Protein AF-U6MGW2-F1 (afdb_monomer_lite)

InterPro domains:
  IPR018624 Translocation protein Sec66 [PF09802] (134-238)

Organism: Eimeria maxima (NCBI:txid5804)

Structure (mmCIF, N/CA/C/O backbone):
data_AF-U6MGW2-F1
#
_entry.id   AF-U6MGW2-F1
#
loop_
_atom_site.group_PDB
_atom_site.id
_atom_site.type_symbol
_atom_site.label_atom_id
_atom_site.label_alt_id
_atom_site.label_comp_id
_atom_site.label_asym_id
_atom_site.label_entity_id
_atom_site.label_seq_id
_atom_site.pdbx_PDB_ins_code
_atom_site.Cartn_x
_atom_site.Cartn_y
_atom_site.Cartn_z
_atom_site.occupancy
_atom_site.B_iso_or_equiv
_atom_site.auth_seq_id
_atom_site.auth_comp_id
_atom_site.auth_asym_id
_atom_site.auth_atom_id
_atom_site.pdbx_PDB_model_num
ATOM 1 N N . MET A 1 1 ? 14.873 24.950 -75.529 1.00 45.75 1 MET A N 1
ATOM 2 C CA . MET A 1 1 ? 15.279 23.914 -74.559 1.00 45.75 1 MET A CA 1
ATOM 3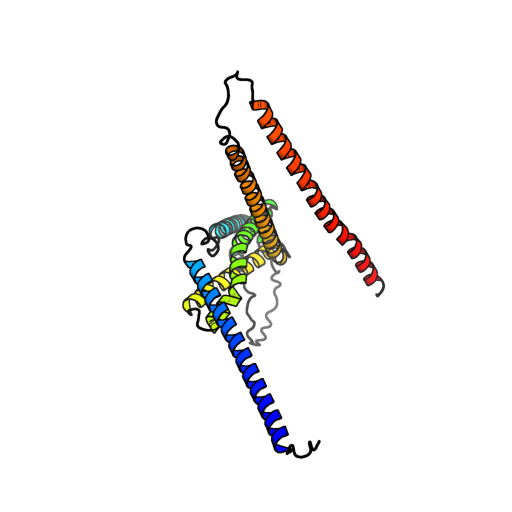 C C . MET A 1 1 ? 14.246 22.807 -74.627 1.00 45.75 1 MET A C 1
ATOM 5 O O . MET A 1 1 ? 13.125 23.001 -74.176 1.00 45.75 1 MET A O 1
ATOM 9 N N . GLU A 1 2 ? 14.584 21.714 -75.301 1.00 51.97 2 GLU A N 1
ATOM 10 C CA . GLU A 1 2 ? 13.688 20.581 -75.535 1.00 51.97 2 GLU A CA 1
ATOM 11 C C . GLU A 1 2 ? 13.670 19.673 -74.298 1.00 51.97 2 GLU A C 1
ATOM 13 O O . GLU A 1 2 ? 14.555 18.850 -74.102 1.00 51.97 2 GLU A O 1
ATOM 18 N N . LEU A 1 3 ? 12.669 19.842 -73.432 1.00 57.19 3 LEU A N 1
ATOM 19 C CA . LEU A 1 3 ? 12.398 18.950 -72.291 1.00 57.19 3 LEU A CA 1
ATOM 20 C C . LEU A 1 3 ? 11.453 17.786 -72.674 1.00 57.19 3 LEU A C 1
ATOM 22 O O . LEU A 1 3 ? 10.826 17.175 -71.813 1.00 57.19 3 LEU A O 1
ATOM 26 N N . ALA A 1 4 ? 11.312 17.480 -73.967 1.00 57.22 4 ALA A N 1
ATOM 27 C CA . ALA A 1 4 ? 10.183 16.718 -74.510 1.00 57.22 4 ALA A CA 1
ATOM 28 C C . ALA A 1 4 ? 10.449 15.218 -74.745 1.00 57.22 4 ALA A C 1
ATOM 30 O O . ALA A 1 4 ? 9.882 14.628 -75.662 1.00 57.22 4 ALA A O 1
ATOM 31 N N . SER A 1 5 ? 11.273 14.569 -73.920 1.00 66.88 5 SER A N 1
ATOM 32 C CA . SER A 1 5 ? 11.419 13.106 -73.984 1.00 66.88 5 SER A CA 1
ATOM 33 C C . SER A 1 5 ? 11.642 12.440 -72.625 1.00 66.88 5 SER A C 1
ATOM 35 O O . SER A 1 5 ? 12.339 11.428 -72.535 1.00 66.88 5 SER A O 1
ATOM 37 N N . LEU A 1 6 ? 11.030 12.958 -71.552 1.00 72.50 6 LEU A N 1
ATOM 38 C CA . LEU A 1 6 ? 10.788 12.115 -70.378 1.00 72.50 6 LEU A CA 1
ATOM 39 C C . LEU A 1 6 ? 9.667 11.131 -70.731 1.00 72.50 6 LEU A C 1
ATOM 41 O O . LEU A 1 6 ? 8.484 11.457 -70.671 1.00 72.50 6 LEU A O 1
ATOM 45 N N . SER A 1 7 ? 10.053 9.922 -71.139 1.00 84.75 7 SER A N 1
ATOM 46 C CA . SER A 1 7 ? 9.114 8.815 -71.319 1.00 84.75 7 SER A CA 1
ATOM 47 C C . SER A 1 7 ? 8.334 8.591 -70.019 1.00 84.75 7 SER A C 1
ATOM 49 O O . SER A 1 7 ? 8.924 8.545 -68.938 1.00 84.75 7 SER A O 1
ATOM 51 N N . ILE A 1 8 ? 7.012 8.423 -70.131 1.00 88.31 8 ILE A N 1
ATOM 52 C CA . ILE A 1 8 ? 6.085 8.120 -69.025 1.00 88.31 8 ILE A CA 1
ATOM 53 C C . ILE A 1 8 ? 6.607 6.980 -68.124 1.00 88.31 8 ILE A C 1
ATOM 55 O O . ILE A 1 8 ? 6.386 6.987 -66.915 1.00 88.31 8 ILE A O 1
ATOM 59 N N . GLY A 1 9 ? 7.384 6.049 -68.696 1.00 90.69 9 GLY A N 1
ATOM 60 C CA . GLY A 1 9 ? 8.025 4.955 -67.968 1.00 90.69 9 GLY A CA 1
ATOM 61 C C . GLY A 1 9 ? 9.013 5.418 -66.894 1.00 90.69 9 GLY A C 1
ATOM 62 O O . GLY A 1 9 ? 9.045 4.831 -65.816 1.00 90.69 9 GLY A O 1
ATOM 63 N N . TRP A 1 10 ? 9.760 6.503 -67.126 1.00 92.75 10 TRP A N 1
ATOM 64 C CA . TRP A 1 10 ? 10.674 7.061 -66.122 1.00 92.75 10 TRP A CA 1
ATOM 65 C C . TRP A 1 10 ? 9.916 7.677 -64.948 1.00 92.75 10 TRP A C 1
ATOM 67 O O . TRP A 1 10 ? 10.307 7.476 -63.802 1.00 92.75 10 TRP A O 1
ATOM 77 N N . ILE A 1 11 ? 8.798 8.362 -65.207 1.00 91.44 11 ILE A N 1
ATOM 78 C CA . ILE A 1 11 ? 7.956 8.933 -64.144 1.00 91.44 11 ILE A CA 1
ATOM 79 C C . ILE A 1 11 ? 7.382 7.810 -63.271 1.00 91.44 11 ILE A C 1
ATOM 81 O O . ILE A 1 11 ? 7.500 7.867 -62.048 1.00 91.44 11 ILE A O 1
ATOM 85 N N . CYS A 1 12 ? 6.831 6.753 -63.879 1.00 94.00 12 CYS A N 1
ATOM 86 C CA . CYS A 1 12 ? 6.341 5.588 -63.138 1.00 94.00 12 CYS A CA 1
ATOM 87 C C . CYS A 1 12 ? 7.449 4.912 -62.317 1.00 94.00 12 CYS A C 1
ATOM 89 O O . CYS A 1 12 ? 7.220 4.561 -61.160 1.00 94.00 12 CYS A O 1
ATOM 91 N N . PHE A 1 13 ? 8.653 4.773 -62.881 1.00 95.38 13 PHE A N 1
ATOM 92 C CA . PHE A 1 13 ? 9.800 4.218 -62.166 1.00 95.38 13 PHE A CA 1
ATOM 93 C C . PHE A 1 13 ? 10.164 5.052 -60.929 1.00 95.38 13 PHE A C 1
ATOM 95 O O . PHE A 1 13 ? 10.311 4.491 -59.845 1.00 95.38 13 PHE A O 1
ATOM 102 N N . PHE A 1 14 ? 10.235 6.384 -61.047 1.00 95.31 14 PHE A N 1
ATOM 103 C CA . PHE A 1 14 ? 10.532 7.255 -59.905 1.00 95.31 14 PHE A CA 1
ATOM 104 C C . PHE A 1 14 ? 9.452 7.199 -58.822 1.00 95.31 14 PHE A C 1
ATOM 106 O O . PHE A 1 14 ? 9.788 7.166 -57.641 1.00 95.31 14 PHE A O 1
ATOM 113 N N . VAL A 1 15 ? 8.170 7.130 -59.191 1.00 96.25 15 VAL A N 1
ATOM 114 C CA . VAL A 1 15 ? 7.076 7.006 -58.212 1.00 96.25 15 VAL A CA 1
ATOM 115 C C . VAL A 1 15 ? 7.166 5.684 -57.444 1.00 96.25 15 VAL A C 1
ATOM 117 O O . VAL A 1 15 ? 7.076 5.687 -56.217 1.00 96.25 15 VAL A O 1
ATOM 120 N N . LEU A 1 16 ? 7.399 4.562 -58.135 1.00 96.62 16 LEU A N 1
ATOM 121 C CA . LEU A 1 16 ? 7.571 3.256 -57.485 1.00 96.62 16 LEU A CA 1
ATOM 122 C C . LEU A 1 16 ? 8.829 3.211 -56.613 1.00 96.62 16 LEU A C 1
ATOM 124 O O . LEU A 1 16 ? 8.791 2.664 -55.512 1.00 96.62 16 LEU A O 1
ATOM 128 N N . PHE A 1 17 ? 9.922 3.824 -57.069 1.00 96.88 17 PHE A N 1
ATOM 129 C CA . PHE A 1 17 ? 11.153 3.932 -56.295 1.00 96.88 17 PHE A CA 1
ATOM 130 C C . PHE A 1 17 ? 10.942 4.741 -55.009 1.00 96.88 17 PHE A C 1
ATOM 132 O O . PHE A 1 17 ? 11.317 4.281 -53.933 1.00 96.88 17 PHE A O 1
ATOM 139 N N . ILE A 1 18 ? 10.279 5.901 -55.087 1.00 97.25 18 ILE A N 1
ATOM 140 C CA . ILE A 1 18 ? 9.945 6.712 -53.907 1.00 97.25 18 ILE A CA 1
ATOM 141 C C . ILE A 1 18 ? 9.054 5.917 -52.946 1.00 97.25 18 ILE A C 1
ATOM 143 O O . ILE A 1 18 ? 9.336 5.883 -51.751 1.00 97.25 18 ILE A O 1
ATOM 147 N N . ALA A 1 19 ? 8.027 5.223 -53.449 1.00 96.94 19 ALA A N 1
ATOM 148 C CA . ALA A 1 19 ? 7.159 4.392 -52.616 1.00 96.94 19 ALA A CA 1
ATOM 149 C C . ALA A 1 19 ? 7.935 3.269 -51.902 1.00 96.94 19 ALA A C 1
ATOM 151 O O . ALA A 1 19 ? 7.739 3.053 -50.705 1.00 96.94 19 ALA A O 1
ATOM 152 N N . ALA A 1 20 ? 8.858 2.600 -52.601 1.00 97.44 20 ALA A N 1
ATOM 153 C CA . ALA A 1 20 ? 9.714 1.567 -52.023 1.00 97.44 20 ALA A CA 1
ATOM 154 C C . ALA A 1 20 ? 10.663 2.130 -50.950 1.00 97.44 20 ALA A C 1
ATOM 156 O O . ALA A 1 20 ? 10.792 1.540 -49.877 1.00 97.44 20 ALA A O 1
ATOM 157 N N . VAL A 1 21 ? 11.277 3.293 -51.194 1.00 97.44 21 VAL A N 1
ATOM 158 C CA . VAL A 1 21 ? 12.137 3.977 -50.213 1.00 97.44 21 VAL A CA 1
ATOM 159 C C . VAL A 1 21 ? 11.333 4.404 -48.983 1.00 97.44 21 VAL A C 1
ATOM 161 O O . VAL A 1 21 ? 11.783 4.186 -47.861 1.00 97.44 21 VAL A O 1
ATOM 164 N N . CYS A 1 22 ? 10.126 4.950 -49.160 1.00 96.94 22 CYS A N 1
ATOM 165 C CA . CYS A 1 22 ? 9.238 5.295 -48.049 1.00 96.94 22 CYS A CA 1
ATOM 166 C C . CYS A 1 22 ? 8.831 4.061 -47.231 1.00 96.94 22 CYS A C 1
ATOM 168 O O . CYS A 1 22 ? 8.849 4.119 -46.002 1.00 96.94 22 CYS A O 1
ATOM 170 N N . ALA A 1 23 ? 8.513 2.937 -47.882 1.00 97.00 23 ALA A N 1
ATOM 171 C CA . ALA A 1 23 ? 8.190 1.687 -47.197 1.00 97.00 23 ALA A CA 1
ATOM 172 C C . ALA A 1 23 ? 9.395 1.130 -46.416 1.00 97.00 23 ALA A C 1
ATOM 174 O O . ALA A 1 23 ? 9.251 0.745 -45.258 1.00 97.00 23 ALA A O 1
ATOM 175 N N . ALA A 1 24 ? 10.594 1.149 -47.004 1.00 95.94 24 ALA A N 1
ATOM 176 C CA . ALA A 1 24 ? 11.820 0.730 -46.326 1.00 95.94 24 ALA A CA 1
ATOM 177 C C . ALA A 1 24 ? 12.156 1.637 -45.129 1.00 95.94 24 ALA A C 1
ATOM 179 O O . ALA A 1 24 ? 12.479 1.143 -44.050 1.00 95.94 24 ALA A O 1
ATOM 180 N N . ALA A 1 25 ? 12.016 2.957 -45.281 1.00 95.12 25 ALA A N 1
ATOM 181 C CA . ALA A 1 25 ? 12.201 3.910 -44.189 1.00 95.12 25 ALA A CA 1
ATOM 182 C C . ALA A 1 25 ? 11.180 3.693 -43.059 1.00 95.12 25 ALA A C 1
ATOM 184 O O . ALA A 1 25 ? 11.540 3.771 -41.885 1.00 95.12 25 ALA A O 1
ATOM 185 N N . TYR A 1 26 ? 9.927 3.372 -43.398 1.00 95.75 26 TYR A N 1
ATOM 186 C CA . TYR A 1 26 ? 8.894 3.028 -42.421 1.00 95.75 26 TYR A CA 1
ATOM 187 C C . TYR A 1 26 ? 9.241 1.749 -41.645 1.00 95.75 26 TYR A C 1
ATOM 189 O O . TYR A 1 26 ? 9.151 1.741 -40.417 1.00 95.75 26 TYR A O 1
ATOM 197 N N . LEU A 1 27 ? 9.712 0.701 -42.329 1.00 93.62 27 LEU A N 1
ATOM 198 C CA . LEU A 1 27 ? 10.163 -0.536 -41.682 1.00 93.62 27 LEU A CA 1
ATOM 199 C C . LEU A 1 27 ? 11.371 -0.298 -40.763 1.00 93.62 27 LEU A C 1
ATOM 201 O O . LEU A 1 27 ? 11.377 -0.789 -39.638 1.00 93.62 27 LEU A O 1
ATOM 205 N N . LEU A 1 28 ? 12.345 0.518 -41.184 1.00 88.69 28 LEU A N 1
ATOM 206 C CA . LEU A 1 28 ? 13.494 0.888 -40.346 1.00 88.69 28 LEU A CA 1
ATOM 207 C C . LEU A 1 28 ? 13.083 1.700 -39.110 1.00 88.69 28 LEU A C 1
ATOM 209 O O . LEU A 1 28 ? 13.628 1.500 -38.024 1.00 88.69 28 LEU A O 1
ATOM 213 N N . LEU A 1 29 ? 12.111 2.608 -39.243 1.00 88.88 29 LEU A N 1
ATOM 214 C CA . LEU A 1 29 ? 11.555 3.344 -38.103 1.00 88.88 29 LEU A CA 1
ATOM 215 C C . LEU A 1 29 ? 10.845 2.403 -37.121 1.00 88.88 29 LEU A C 1
ATOM 217 O O . LEU A 1 29 ? 11.013 2.548 -35.909 1.00 88.88 29 LEU A O 1
ATOM 221 N N . GLN A 1 30 ? 10.109 1.418 -37.636 1.00 88.62 30 GLN A N 1
ATOM 222 C CA . GLN A 1 30 ? 9.428 0.401 -36.836 1.00 88.62 30 GLN A CA 1
ATOM 223 C C . GLN A 1 30 ? 10.412 -0.550 -36.132 1.00 88.62 30 GLN A C 1
ATOM 225 O O . GLN A 1 30 ? 10.179 -0.982 -35.001 1.00 88.62 30 GLN A O 1
ATOM 230 N N . GLU A 1 31 ? 11.533 -0.870 -36.773 1.00 83.62 31 GLU A N 1
ATOM 231 C CA . GLU A 1 31 ? 12.592 -1.682 -36.176 1.00 83.62 31 GLU A CA 1
ATOM 232 C C . GLU A 1 31 ? 13.344 -0.903 -35.089 1.00 83.62 31 GLU A C 1
ATOM 234 O O . GLU A 1 31 ? 13.590 -1.428 -34.001 1.00 83.62 31 GLU A O 1
ATOM 239 N N . LYS A 1 32 ? 13.613 0.390 -35.317 1.00 83.44 32 LYS A N 1
ATOM 240 C CA . LYS A 1 32 ? 14.230 1.265 -34.315 1.00 83.44 32 LYS A CA 1
ATOM 241 C C . LYS A 1 32 ? 13.346 1.438 -33.078 1.00 83.44 32 LYS A C 1
ATOM 243 O O . LYS A 1 32 ? 13.871 1.402 -31.966 1.00 83.44 32 LYS A O 1
ATOM 248 N N . SER A 1 33 ? 12.026 1.581 -33.242 1.00 81.62 33 SER A N 1
ATOM 249 C CA . SER A 1 33 ? 11.109 1.664 -32.097 1.00 81.62 33 SER A CA 1
ATOM 250 C C . SER A 1 33 ? 11.086 0.357 -31.300 1.00 81.62 33 SER A C 1
ATOM 252 O O . SER A 1 33 ? 11.193 0.390 -30.077 1.00 81.62 33 SER A O 1
ATOM 254 N N . ARG A 1 34 ? 11.066 -0.800 -31.979 1.00 77.94 34 ARG A N 1
ATOM 255 C CA . ARG A 1 34 ? 11.177 -2.119 -31.329 1.00 77.94 34 ARG A CA 1
ATOM 256 C C . ARG A 1 34 ? 12.506 -2.308 -30.596 1.00 77.94 34 ARG A C 1
ATOM 258 O O . ARG A 1 34 ? 12.529 -2.863 -29.500 1.00 77.94 34 ARG A O 1
ATOM 265 N N . SER A 1 35 ? 13.612 -1.828 -31.165 1.00 79.56 35 SER A N 1
ATOM 266 C CA . SER A 1 35 ? 14.924 -1.906 -30.517 1.00 79.56 35 SER A CA 1
ATOM 267 C C . SER A 1 35 ? 15.006 -1.028 -29.267 1.00 79.56 35 SER A C 1
ATOM 269 O O . SER A 1 35 ? 15.645 -1.429 -28.295 1.00 79.56 35 SER A O 1
ATOM 271 N N . GLN A 1 36 ? 14.373 0.149 -29.270 1.00 84.56 36 GLN A N 1
ATOM 272 C CA . GLN A 1 36 ? 14.312 1.010 -28.086 1.00 84.56 36 GLN A CA 1
ATOM 273 C C . GLN A 1 36 ? 13.474 0.380 -26.973 1.00 84.56 36 GLN A C 1
ATOM 275 O O . GLN A 1 36 ? 13.880 0.412 -25.814 1.00 84.56 36 GLN A O 1
ATOM 280 N N . GLU A 1 37 ? 12.346 -0.249 -27.313 1.00 81.00 37 GLU A N 1
ATOM 281 C CA . GLU A 1 37 ? 11.553 -1.020 -26.351 1.00 81.00 37 GLU A CA 1
ATOM 282 C C . GLU A 1 37 ? 12.378 -2.155 -25.734 1.00 81.00 37 GLU A C 1
ATOM 284 O O . GLU A 1 37 ? 12.395 -2.297 -24.515 1.00 81.00 37 GLU A O 1
ATOM 289 N N . GLY A 1 38 ? 13.133 -2.904 -26.544 1.00 79.31 38 GLY A N 1
ATOM 290 C CA . GLY A 1 38 ? 14.025 -3.959 -26.055 1.00 79.31 38 GLY A CA 1
ATOM 291 C C . GLY A 1 38 ? 15.106 -3.449 -25.094 1.00 79.31 38 GLY A C 1
ATOM 292 O O . GLY A 1 38 ? 15.315 -4.044 -24.040 1.00 79.31 38 GLY A O 1
ATOM 293 N N . GLN A 1 39 ? 15.757 -2.323 -25.409 1.00 83.25 39 GLN A N 1
ATOM 294 C CA . GLN A 1 39 ? 16.753 -1.707 -24.520 1.00 83.25 39 GLN A CA 1
ATOM 295 C C . GLN A 1 39 ? 16.133 -1.216 -23.209 1.00 83.25 39 GLN A C 1
ATOM 297 O O . GLN A 1 39 ? 16.703 -1.454 -22.146 1.00 83.25 39 GLN A O 1
ATOM 302 N N . ASN A 1 40 ? 14.947 -0.603 -23.268 1.00 82.56 40 ASN A N 1
ATOM 303 C CA . ASN A 1 40 ? 14.214 -0.184 -22.075 1.00 82.56 40 ASN A CA 1
ATOM 304 C C . ASN A 1 40 ? 13.827 -1.387 -21.202 1.00 82.56 40 ASN A C 1
ATOM 306 O O . ASN A 1 40 ? 13.972 -1.319 -19.986 1.00 82.56 40 ASN A O 1
ATOM 310 N N . LEU A 1 41 ? 13.386 -2.500 -21.804 1.00 78.62 41 LEU A N 1
ATOM 311 C CA . LEU A 1 41 ? 13.061 -3.732 -21.075 1.00 78.62 41 LEU A CA 1
ATOM 312 C C . LEU A 1 41 ? 14.301 -4.370 -20.439 1.00 78.62 41 LEU A C 1
ATOM 314 O O . LEU A 1 41 ? 14.220 -4.847 -19.313 1.00 78.62 41 LEU A O 1
ATOM 318 N N . LEU A 1 42 ? 15.448 -4.364 -21.124 1.00 79.06 42 LEU A N 1
ATOM 319 C CA . LEU A 1 42 ? 16.708 -4.862 -20.565 1.00 79.06 42 LEU A CA 1
ATOM 320 C C . LEU A 1 42 ? 17.207 -3.983 -19.416 1.00 79.06 42 LEU A C 1
ATOM 322 O O . LEU A 1 42 ? 17.635 -4.509 -18.393 1.00 79.06 42 LEU A O 1
ATOM 326 N N . GLN A 1 43 ? 17.119 -2.659 -19.554 1.00 85.38 43 GLN A N 1
ATOM 327 C CA . GLN A 1 43 ? 17.456 -1.727 -18.480 1.00 85.38 43 GLN A CA 1
ATOM 328 C C . GLN A 1 43 ? 16.510 -1.893 -17.280 1.00 85.38 43 GLN A C 1
ATOM 330 O O . GLN A 1 43 ? 16.961 -1.879 -16.138 1.00 85.38 43 GLN A O 1
ATOM 335 N N . GLU A 1 44 ? 15.216 -2.098 -17.531 1.00 79.06 44 GLU A N 1
ATOM 336 C CA . GLU A 1 44 ? 14.207 -2.373 -16.505 1.00 79.06 44 GLU A CA 1
ATOM 337 C C . GLU A 1 44 ? 14.458 -3.719 -15.804 1.00 79.06 44 GLU A C 1
ATOM 339 O O . GLU A 1 44 ? 14.400 -3.790 -14.578 1.00 79.06 44 GLU A O 1
ATOM 344 N N . ALA A 1 45 ? 14.814 -4.768 -16.550 1.00 74.56 45 ALA A N 1
ATOM 345 C CA . ALA A 1 45 ? 15.191 -6.065 -15.993 1.00 74.56 45 ALA A CA 1
ATOM 346 C C . ALA A 1 45 ? 16.483 -5.982 -15.163 1.00 74.56 45 ALA A C 1
ATOM 348 O O . ALA A 1 45 ? 16.542 -6.542 -14.072 1.00 74.56 45 ALA A O 1
ATOM 349 N N . ALA A 1 46 ? 17.488 -5.240 -15.635 1.00 77.12 46 ALA A N 1
ATOM 350 C CA . ALA A 1 46 ? 18.728 -5.005 -14.899 1.00 77.12 46 ALA A CA 1
ATOM 351 C C . ALA A 1 46 ? 18.479 -4.224 -13.599 1.00 77.12 46 ALA A C 1
ATOM 353 O O . ALA A 1 46 ? 19.017 -4.583 -12.557 1.00 77.12 46 ALA A O 1
ATOM 354 N N . ALA A 1 47 ? 17.621 -3.201 -13.632 1.00 78.50 47 ALA A N 1
ATOM 355 C CA . ALA A 1 47 ? 17.213 -2.469 -12.435 1.00 78.50 47 ALA A CA 1
ATOM 356 C C . ALA A 1 47 ? 16.417 -3.353 -11.459 1.00 78.50 47 ALA A C 1
ATOM 358 O O . ALA A 1 47 ? 16.615 -3.264 -10.249 1.00 78.50 47 ALA A O 1
ATOM 359 N N . ALA A 1 48 ? 15.543 -4.227 -11.969 1.00 73.12 48 ALA A N 1
ATOM 360 C CA . ALA A 1 48 ? 14.798 -5.179 -11.148 1.00 73.12 48 ALA A CA 1
ATOM 361 C C . ALA A 1 48 ? 15.709 -6.232 -10.496 1.00 73.12 48 ALA A C 1
ATOM 363 O O . ALA A 1 48 ? 15.453 -6.613 -9.357 1.00 73.12 48 ALA A O 1
ATOM 364 N N . ALA A 1 49 ? 16.760 -6.673 -11.193 1.00 74.06 49 ALA A N 1
ATOM 365 C CA . ALA A 1 49 ? 17.777 -7.569 -10.649 1.00 74.06 49 ALA A CA 1
ATOM 366 C C . ALA A 1 49 ? 18.647 -6.867 -9.595 1.00 74.06 49 ALA A C 1
ATOM 368 O O . ALA A 1 49 ? 18.821 -7.396 -8.508 1.00 74.06 49 ALA A O 1
ATOM 369 N N . ALA A 1 50 ? 19.097 -5.635 -9.857 1.00 78.38 50 ALA A N 1
ATOM 370 C CA . ALA A 1 50 ? 19.863 -4.850 -8.885 1.00 78.38 50 ALA A CA 1
ATOM 371 C C . ALA A 1 50 ? 19.067 -4.575 -7.597 1.00 78.38 50 ALA A C 1
ATOM 373 O O . ALA A 1 50 ? 19.616 -4.620 -6.503 1.00 78.38 50 ALA A O 1
ATOM 374 N N . ALA A 1 51 ? 17.754 -4.352 -7.712 1.00 71.44 51 ALA A N 1
ATOM 375 C CA . ALA A 1 51 ? 16.878 -4.190 -6.554 1.00 71.44 51 ALA A CA 1
ATOM 376 C C . ALA A 1 51 ? 16.685 -5.481 -5.733 1.00 71.44 51 ALA A C 1
ATOM 378 O O . ALA A 1 51 ? 16.135 -5.404 -4.636 1.00 71.44 51 ALA A O 1
ATOM 379 N N . ALA A 1 52 ? 17.076 -6.647 -6.259 1.00 68.25 52 ALA A N 1
ATOM 380 C CA . ALA A 1 52 ? 17.024 -7.917 -5.542 1.00 68.25 52 ALA A CA 1
ATOM 381 C C . ALA A 1 52 ? 18.301 -8.204 -4.730 1.00 68.25 52 ALA A C 1
ATOM 383 O O . ALA A 1 52 ? 18.212 -8.964 -3.774 1.00 68.25 52 ALA A O 1
ATOM 384 N N . ASP A 1 53 ? 19.439 -7.590 -5.077 1.00 70.06 53 ASP A N 1
ATOM 385 C CA . ASP A 1 53 ? 20.743 -7.865 -4.447 1.00 70.06 53 ASP A CA 1
ATOM 386 C C . ASP A 1 53 ? 21.099 -6.895 -3.294 1.00 70.06 53 ASP A C 1
ATOM 388 O O . ASP A 1 53 ? 21.986 -7.189 -2.493 1.00 70.06 53 ASP A O 1
ATOM 392 N N . ASP A 1 54 ? 20.412 -5.752 -3.159 1.00 61.00 54 ASP A N 1
ATOM 393 C CA . ASP A 1 54 ? 20.580 -4.819 -2.026 1.00 61.00 54 ASP A CA 1
ATOM 394 C C . ASP A 1 54 ? 19.782 -5.292 -0.788 1.00 61.00 54 ASP A C 1
ATOM 396 O O . ASP A 1 54 ? 18.732 -4.747 -0.422 1.00 61.00 54 ASP A O 1
ATOM 400 N N . ASP A 1 55 ? 20.298 -6.338 -0.141 1.00 53.50 55 ASP A N 1
ATOM 401 C CA . ASP A 1 55 ? 19.674 -7.076 0.971 1.00 53.50 55 ASP A CA 1
ATOM 402 C C . ASP A 1 55 ? 19.545 -6.281 2.296 1.00 53.50 55 ASP A C 1
ATOM 404 O O . ASP A 1 55 ? 18.807 -6.688 3.192 1.00 53.50 55 ASP A O 1
ATOM 408 N N . ASP A 1 56 ? 20.212 -5.129 2.459 1.00 52.53 56 ASP A N 1
ATOM 409 C CA . ASP A 1 56 ? 20.502 -4.612 3.814 1.00 52.53 56 ASP A CA 1
ATOM 410 C C . ASP A 1 56 ? 19.663 -3.401 4.289 1.00 52.53 56 ASP A C 1
ATOM 412 O O . ASP A 1 56 ? 19.719 -3.027 5.458 1.00 52.53 56 ASP A O 1
ATOM 416 N N . ALA A 1 57 ? 18.833 -2.767 3.445 1.00 51.97 57 ALA A N 1
ATOM 417 C CA . ALA A 1 57 ? 18.058 -1.593 3.908 1.00 51.97 57 ALA A CA 1
ATOM 418 C C . ALA A 1 57 ? 16.657 -1.392 3.308 1.00 51.97 57 ALA A C 1
ATOM 420 O O . ALA A 1 57 ? 15.834 -0.694 3.908 1.00 51.97 57 ALA A O 1
ATOM 421 N N . THR A 1 58 ? 16.344 -2.004 2.163 1.00 51.69 58 THR A N 1
ATOM 422 C CA . THR A 1 58 ? 15.061 -1.781 1.457 1.00 51.69 58 THR A CA 1
ATOM 423 C C . THR A 1 58 ? 14.170 -3.024 1.356 1.00 51.69 58 THR A C 1
ATOM 425 O O . THR A 1 58 ? 12.985 -2.900 1.025 1.00 51.69 58 THR A O 1
ATOM 428 N N . ALA A 1 59 ? 14.690 -4.195 1.748 1.00 47.12 59 ALA A N 1
ATOM 429 C CA . ALA A 1 59 ? 13.998 -5.491 1.789 1.00 47.12 59 ALA A CA 1
ATOM 430 C C . ALA A 1 59 ? 12.774 -5.541 2.736 1.00 47.12 59 ALA A C 1
ATOM 432 O O . ALA A 1 59 ? 11.995 -6.491 2.714 1.00 47.12 59 ALA A O 1
ATOM 433 N N . CYS A 1 60 ? 12.524 -4.488 3.521 1.00 52.19 60 CYS A N 1
ATOM 434 C CA . CYS A 1 60 ? 11.409 -4.413 4.470 1.00 52.19 60 CYS A CA 1
ATOM 435 C C . CYS A 1 60 ? 10.045 -4.033 3.837 1.00 52.19 60 CYS A C 1
ATOM 437 O O . CYS A 1 60 ? 9.058 -3.884 4.551 1.00 52.19 60 CYS A O 1
ATOM 439 N N . THR A 1 61 ? 9.947 -3.854 2.510 1.00 61.66 61 THR A N 1
ATOM 440 C CA . THR A 1 61 ? 8.726 -3.284 1.886 1.00 61.66 61 THR A CA 1
ATOM 441 C C . THR A 1 61 ? 7.740 -4.326 1.334 1.00 61.66 61 THR A C 1
ATOM 443 O O . THR A 1 61 ? 6.570 -4.013 1.111 1.00 61.66 61 THR A O 1
ATOM 446 N N . THR A 1 62 ? 8.165 -5.571 1.105 1.00 70.44 62 THR A N 1
ATOM 447 C CA . THR A 1 62 ? 7.304 -6.615 0.507 1.00 70.44 62 THR A CA 1
ATOM 448 C C . THR A 1 62 ? 6.761 -7.625 1.512 1.00 70.44 62 THR A C 1
ATOM 450 O O . THR A 1 62 ? 5.753 -8.276 1.218 1.00 70.44 62 THR A O 1
ATOM 453 N N . ALA A 1 63 ? 7.383 -7.739 2.687 1.00 86.38 63 ALA A N 1
ATOM 454 C CA . ALA A 1 63 ? 6.920 -8.617 3.752 1.00 86.38 63 ALA A CA 1
ATOM 455 C C . ALA A 1 63 ? 5.534 -8.186 4.260 1.00 86.38 63 ALA A C 1
ATOM 457 O O . ALA A 1 63 ? 5.196 -7.000 4.292 1.00 86.38 63 ALA A O 1
ATOM 458 N N . ALA A 1 64 ? 4.706 -9.161 4.637 1.00 90.69 64 ALA A N 1
ATOM 459 C CA . ALA A 1 64 ? 3.427 -8.866 5.267 1.00 90.69 64 ALA A CA 1
ATOM 460 C C . ALA A 1 64 ? 3.659 -8.211 6.643 1.00 90.69 64 ALA A C 1
ATOM 462 O O . ALA A 1 64 ? 4.562 -8.647 7.363 1.00 90.69 64 ALA A O 1
ATOM 463 N N . PRO A 1 65 ? 2.858 -7.204 7.037 1.00 93.56 65 PRO A N 1
ATOM 464 C CA . PRO A 1 65 ? 2.960 -6.577 8.352 1.00 93.56 65 PRO A CA 1
ATOM 465 C C . PRO A 1 65 ? 2.335 -7.482 9.424 1.00 93.56 65 PRO A C 1
ATOM 467 O O . PRO A 1 65 ? 1.266 -7.201 9.960 1.00 93.56 65 PRO A O 1
ATOM 470 N N . ILE A 1 66 ? 2.992 -8.619 9.694 1.00 94.56 66 ILE A N 1
ATOM 471 C CA . ILE A 1 66 ? 2.484 -9.701 10.556 1.00 94.56 66 ILE A CA 1
ATOM 472 C C . ILE A 1 66 ? 2.114 -9.163 11.937 1.00 94.56 66 ILE A C 1
ATOM 474 O O . ILE A 1 66 ? 1.088 -9.543 12.489 1.00 94.56 66 ILE A O 1
ATOM 478 N N . LYS A 1 67 ? 2.916 -8.241 12.476 1.00 96.31 67 LYS A N 1
ATOM 479 C CA . LYS A 1 67 ? 2.673 -7.654 13.790 1.00 96.31 67 LYS A CA 1
ATOM 480 C C . LYS A 1 67 ? 1.366 -6.864 13.825 1.00 96.31 67 LYS A C 1
ATOM 482 O O . LYS A 1 67 ? 0.526 -7.126 14.671 1.00 96.31 67 LYS A O 1
ATOM 487 N N . GLU A 1 68 ? 1.169 -5.924 12.907 1.00 96.94 68 GLU A N 1
ATOM 488 C CA . GLU A 1 68 ? -0.043 -5.102 12.862 1.00 96.94 68 GLU A CA 1
ATOM 489 C C . GLU A 1 68 ? -1.287 -5.926 12.508 1.00 96.94 68 GLU A C 1
ATOM 491 O O . GLU A 1 68 ? -2.391 -5.592 12.942 1.00 96.94 68 GLU A O 1
ATOM 496 N N . MET A 1 69 ? -1.117 -6.999 11.729 1.00 95.81 69 MET A N 1
ATOM 497 C CA . MET A 1 69 ? -2.178 -7.970 11.458 1.00 95.81 69 MET A CA 1
ATOM 498 C C . MET A 1 69 ? -2.588 -8.713 12.734 1.00 95.81 69 MET A C 1
ATOM 500 O O . MET A 1 69 ? -3.777 -8.719 13.055 1.00 95.81 69 MET A O 1
ATOM 504 N N . GLN A 1 70 ? -1.614 -9.251 13.476 1.00 97.25 70 GLN A N 1
ATOM 505 C CA . GLN A 1 70 ? -1.835 -9.987 14.721 1.00 97.25 70 GLN A CA 1
ATOM 506 C C . GLN A 1 70 ? -2.404 -9.088 15.824 1.00 97.25 70 GLN A C 1
ATOM 508 O O . GLN A 1 70 ? -3.400 -9.445 16.440 1.00 97.25 70 GLN A O 1
ATOM 513 N N . ASP A 1 71 ? -1.845 -7.888 16.021 1.00 97.56 71 ASP A N 1
ATOM 514 C CA . ASP A 1 71 ? -2.320 -6.918 17.019 1.00 97.56 71 ASP A CA 1
ATOM 515 C C . ASP A 1 71 ? -3.810 -6.586 16.811 1.00 97.56 71 ASP A C 1
ATOM 517 O O . ASP A 1 71 ? -4.567 -6.387 17.766 1.00 97.56 71 ASP A O 1
ATOM 521 N N . TYR A 1 72 ? -4.237 -6.501 15.547 1.00 97.19 72 TYR A N 1
ATOM 522 C CA . TYR A 1 72 ? -5.635 -6.298 15.191 1.00 97.19 72 TYR A CA 1
ATOM 523 C C . TYR A 1 72 ? -6.487 -7.546 15.462 1.00 97.19 72 TYR A C 1
ATOM 525 O O . TYR A 1 72 ? -7.566 -7.425 16.042 1.00 97.19 72 TYR A O 1
ATOM 533 N N . GLU A 1 73 ? -6.017 -8.727 15.058 1.00 96.44 73 GLU A N 1
ATOM 534 C CA . GLU A 1 73 ? -6.731 -9.994 15.248 1.00 96.44 73 GLU A CA 1
ATOM 535 C C . GLU A 1 73 ? -6.930 -10.310 16.727 1.00 96.44 73 GLU A C 1
ATOM 537 O O . GLU A 1 73 ? -8.061 -10.567 17.134 1.00 96.44 73 GLU A O 1
ATOM 542 N N . ASP A 1 74 ? -5.892 -10.169 17.548 1.00 97.38 74 ASP A N 1
ATOM 543 C CA . ASP A 1 74 ? -5.962 -10.368 18.994 1.00 97.38 74 ASP A CA 1
ATOM 544 C C . ASP A 1 74 ? -6.988 -9.424 19.632 1.00 97.38 74 ASP A C 1
ATOM 546 O O . ASP A 1 74 ? -7.807 -9.842 20.452 1.00 97.38 74 ASP A O 1
ATOM 550 N N . ALA A 1 75 ? -6.996 -8.146 19.234 1.00 96.25 75 ALA A N 1
ATOM 551 C CA . ALA A 1 75 ? -7.971 -7.182 19.731 1.00 96.25 75 ALA A CA 1
ATOM 552 C C . ALA A 1 75 ? -9.398 -7.504 19.266 1.00 96.25 75 ALA A C 1
ATOM 554 O O . ALA A 1 75 ? -10.333 -7.376 20.055 1.00 96.25 75 ALA A O 1
ATOM 555 N N . ARG A 1 76 ? -9.579 -7.933 18.011 1.00 95.31 76 ARG A N 1
ATOM 556 C CA . ARG A 1 76 ? -10.875 -8.371 17.475 1.00 95.31 76 ARG A CA 1
ATOM 557 C C . ARG A 1 76 ? -11.407 -9.571 18.262 1.00 95.31 76 ARG A C 1
ATOM 559 O O . ARG A 1 76 ? -12.550 -9.523 18.705 1.00 95.31 76 ARG A O 1
ATOM 566 N N . HIS A 1 77 ? -10.576 -10.588 18.495 1.00 95.44 77 HIS A N 1
ATOM 567 C CA . HIS A 1 77 ? -10.954 -11.790 19.244 1.00 95.44 77 HIS A CA 1
ATOM 568 C C . HIS A 1 77 ? -11.282 -11.460 20.702 1.00 95.44 77 HIS A C 1
ATOM 570 O O . HIS A 1 77 ? -12.306 -11.898 21.208 1.00 95.44 77 HIS A O 1
ATOM 576 N N . GLN A 1 78 ? -10.477 -10.624 21.370 1.00 95.94 78 GLN A N 1
ATOM 577 C CA . GLN A 1 78 ? -10.772 -10.172 22.736 1.00 95.94 78 GLN A CA 1
ATOM 578 C C . GLN A 1 78 ? -12.152 -9.508 22.831 1.00 95.94 78 GLN A C 1
ATOM 580 O O . GLN A 1 78 ? -12.914 -9.798 23.750 1.00 95.94 78 GLN A O 1
ATOM 585 N N . MET A 1 79 ? -12.490 -8.642 21.872 1.00 94.81 79 MET A N 1
ATOM 586 C CA . MET A 1 79 ? -13.788 -7.965 21.847 1.00 94.81 79 MET A CA 1
ATOM 587 C C . MET A 1 79 ? -14.941 -8.925 21.556 1.00 94.81 79 MET A C 1
ATOM 589 O O . MET A 1 79 ? -15.998 -8.808 22.173 1.00 94.81 79 MET A O 1
ATOM 593 N N . PHE A 1 80 ? -14.736 -9.887 20.658 1.00 94.50 80 PHE A N 1
ATOM 594 C CA . PHE A 1 80 ? -15.716 -10.931 20.381 1.00 94.50 80 PHE A CA 1
ATOM 595 C C . PHE A 1 80 ? -15.986 -11.792 21.624 1.00 94.50 80 PHE A C 1
ATOM 597 O O . PHE A 1 80 ? -17.140 -11.957 22.015 1.00 94.50 80 PHE A O 1
ATOM 604 N N . THR A 1 81 ? -14.936 -12.245 22.317 1.00 95.19 81 THR A N 1
ATOM 605 C CA . THR A 1 81 ? -15.050 -13.016 23.565 1.00 95.19 81 THR A CA 1
ATOM 606 C C . THR A 1 81 ? -15.843 -12.259 24.631 1.00 95.19 81 THR A C 1
ATOM 608 O O . THR A 1 81 ? -16.738 -12.833 25.245 1.00 95.19 81 THR A O 1
ATOM 611 N N . LEU A 1 82 ? -15.592 -10.957 24.810 1.00 94.31 82 LEU A N 1
ATOM 612 C CA . LEU A 1 82 ? -16.346 -10.134 25.764 1.00 94.31 82 LEU A CA 1
ATOM 613 C C . LEU A 1 82 ? -17.838 -10.020 25.414 1.00 94.31 82 LEU A C 1
ATOM 615 O O . LEU A 1 82 ? -18.673 -9.933 26.315 1.00 94.31 82 LEU A O 1
ATOM 619 N N . LEU A 1 83 ? -18.192 -9.993 24.127 1.00 93.06 83 LEU A N 1
ATOM 620 C CA . LEU A 1 83 ? -19.591 -9.977 23.684 1.00 93.06 83 LEU A CA 1
ATOM 621 C C . LEU A 1 83 ? -20.268 -11.340 23.861 1.00 93.06 83 LEU A C 1
ATOM 623 O O . LEU A 1 83 ? -21.451 -11.394 24.204 1.00 93.06 83 LEU A O 1
ATOM 627 N N . LEU A 1 84 ? -19.514 -12.421 23.664 1.00 94.06 84 LEU A N 1
ATOM 628 C CA . LEU A 1 84 ? -19.966 -13.791 23.883 1.00 94.06 84 LEU A CA 1
ATOM 629 C C . LEU A 1 84 ? -20.246 -14.043 25.372 1.00 94.06 84 LEU A C 1
ATOM 631 O O . LEU A 1 84 ? -21.298 -14.577 25.717 1.00 94.06 84 LEU A O 1
ATOM 635 N N . GLU A 1 85 ? -19.375 -13.568 26.267 1.00 95.38 85 GLU A N 1
ATOM 636 C CA . GLU A 1 85 ? -19.599 -13.601 27.722 1.00 95.38 85 GLU A CA 1
ATOM 637 C C . GLU A 1 85 ? -20.867 -12.834 28.141 1.00 95.38 85 GLU A C 1
ATOM 639 O O . GLU A 1 85 ? -21.555 -13.230 29.082 1.00 95.38 85 GLU A O 1
ATOM 644 N N . GLN A 1 86 ? -21.216 -11.769 27.413 1.00 94.69 86 GLN A N 1
ATOM 645 C CA . GLN A 1 86 ? -22.440 -10.987 27.620 1.00 94.69 86 GLN A CA 1
ATOM 646 C C . GLN A 1 86 ? -23.686 -11.590 26.947 1.00 94.69 86 GLN A C 1
ATOM 648 O O . GLN A 1 86 ? -24.771 -11.030 27.096 1.00 94.69 86 GLN A O 1
ATOM 653 N N . GLN A 1 87 ? -23.552 -12.707 26.220 1.00 92.94 87 GLN A N 1
ATOM 654 C CA . GLN A 1 87 ? -24.621 -13.347 25.435 1.00 92.94 87 GLN A CA 1
ATOM 655 C C . GLN A 1 87 ? -25.259 -12.418 24.387 1.00 92.94 87 GLN A C 1
ATOM 657 O O . GLN A 1 87 ? -26.442 -12.530 24.071 1.00 92.94 87 GLN A O 1
ATOM 662 N N . LEU A 1 88 ? -24.486 -11.470 23.850 1.00 89.44 88 LEU A N 1
ATOM 663 C CA . LEU A 1 88 ? -24.958 -10.538 22.816 1.00 89.44 88 LEU A CA 1
ATOM 664 C C . LEU A 1 88 ? -24.716 -11.046 21.389 1.00 89.44 88 LEU A C 1
ATOM 666 O O . LEU A 1 88 ? -25.205 -10.453 20.420 1.00 89.44 88 LEU A O 1
ATOM 670 N N . VAL A 1 89 ? -23.912 -12.099 21.264 1.00 89.69 89 VAL A N 1
ATOM 671 C CA . VAL A 1 89 ? -23.425 -12.656 20.005 1.00 89.69 89 VAL A CA 1
ATOM 672 C C . VAL A 1 89 ? -23.377 -14.174 20.134 1.00 89.69 89 VAL A C 1
ATOM 674 O O . VAL A 1 89 ? -22.939 -14.693 21.163 1.00 89.69 89 VAL A O 1
ATOM 677 N N . ASP A 1 90 ? -23.821 -14.870 19.091 1.00 89.62 90 ASP A N 1
ATOM 678 C CA . ASP A 1 90 ? -23.718 -16.324 19.005 1.00 89.62 90 ASP A CA 1
ATOM 679 C C . ASP A 1 90 ? -22.307 -16.742 18.546 1.00 89.62 90 ASP A C 1
ATOM 681 O O . ASP A 1 90 ? -21.713 -16.062 17.704 1.00 89.62 90 ASP A O 1
ATOM 685 N N . PRO A 1 91 ? -21.762 -17.878 19.027 1.00 88.62 91 PRO A N 1
ATOM 686 C CA . PRO A 1 91 ? -20.421 -18.345 18.652 1.00 88.62 91 PRO A CA 1
ATOM 687 C C . PRO A 1 91 ? -20.214 -18.525 17.138 1.00 88.62 91 PRO A C 1
ATOM 689 O O . PRO A 1 91 ? -19.103 -18.371 16.642 1.00 88.62 91 PRO A O 1
ATOM 692 N N . GLU A 1 92 ? -21.284 -18.824 16.399 1.00 86.44 92 GLU A N 1
ATOM 693 C CA . GLU A 1 92 ? -21.250 -19.054 14.949 1.00 86.44 92 GLU A CA 1
ATOM 694 C C . GLU A 1 92 ? -21.133 -17.750 14.130 1.00 86.44 92 GLU A C 1
ATOM 696 O O . GLU A 1 92 ? -20.743 -17.785 12.964 1.00 86.44 92 GLU A O 1
ATOM 701 N N . GLU A 1 93 ? -21.422 -16.579 14.719 1.00 83.38 93 GLU A N 1
ATOM 702 C CA . GLU A 1 93 ? -21.373 -15.292 14.003 1.00 83.38 93 GLU A CA 1
ATOM 703 C C . GLU A 1 93 ? -19.934 -14.805 13.711 1.00 83.38 93 GLU A C 1
ATOM 705 O O . GLU A 1 93 ? -19.753 -13.868 12.931 1.00 83.38 93 GLU A O 1
ATOM 710 N N . GLU A 1 94 ? -18.889 -15.406 14.301 1.00 81.19 94 GLU A N 1
ATOM 711 C CA . GLU A 1 94 ? -17.501 -14.933 14.133 1.00 81.19 94 GLU A CA 1
ATOM 712 C C . GLU A 1 94 ? -16.986 -15.055 12.685 1.00 81.19 94 GLU A C 1
ATOM 714 O O . GLU A 1 94 ? -16.195 -14.212 12.232 1.00 81.19 94 GLU A O 1
ATOM 719 N N . TYR A 1 95 ? -17.442 -16.089 11.967 1.00 74.69 95 TYR A N 1
ATOM 720 C CA . TYR A 1 95 ? -16.899 -16.512 10.671 1.00 74.69 95 TYR A CA 1
ATOM 721 C C . TYR A 1 95 ? -17.850 -16.307 9.484 1.00 74.69 95 TYR A C 1
ATOM 723 O O . TYR A 1 95 ? -17.440 -16.557 8.349 1.00 74.69 95 TYR A O 1
ATOM 731 N N . ASP A 1 96 ? -19.075 -15.811 9.689 1.00 73.12 96 ASP A N 1
ATOM 732 C CA . ASP A 1 96 ? -20.065 -15.633 8.608 1.00 73.12 96 ASP A CA 1
ATOM 733 C C . ASP A 1 96 ? -19.825 -14.364 7.764 1.00 73.12 96 ASP A C 1
ATOM 735 O O . ASP A 1 96 ? -20.714 -13.580 7.438 1.00 73.12 96 ASP A O 1
ATOM 739 N N . TYR A 1 97 ? -18.564 -14.124 7.421 1.00 61.81 97 TYR A N 1
ATOM 740 C CA . TYR A 1 97 ? -18.115 -12.896 6.776 1.00 61.81 97 TYR A CA 1
ATOM 741 C C . TYR A 1 97 ? -18.253 -12.896 5.247 1.00 61.81 97 TYR A C 1
ATOM 743 O O . TYR A 1 97 ? -17.905 -11.908 4.603 1.00 61.81 97 TYR A O 1
ATOM 751 N N . GLY A 1 98 ? -18.721 -13.988 4.632 1.00 54.47 98 GLY A N 1
ATOM 752 C CA . GLY A 1 98 ? -18.325 -14.261 3.245 1.00 54.47 98 GLY A CA 1
ATOM 753 C C . GLY A 1 98 ? -19.245 -15.099 2.367 1.00 54.47 98 GLY A C 1
ATOM 754 O O . GLY A 1 98 ? -18.803 -15.515 1.302 1.00 54.47 98 GLY A O 1
ATOM 755 N N . GLY A 1 99 ? -20.511 -15.330 2.719 1.00 51.44 99 GLY A N 1
ATOM 756 C CA . GLY A 1 99 ? -21.405 -16.127 1.864 1.00 51.44 99 GLY A CA 1
ATOM 757 C C . GLY A 1 99 ? -21.797 -15.497 0.513 1.00 51.44 99 GLY A C 1
ATOM 758 O O . GLY A 1 99 ? -22.446 -16.160 -0.292 1.00 51.44 99 GLY A O 1
ATOM 759 N N . ASN A 1 100 ? -21.451 -14.232 0.240 1.00 53.09 100 ASN A N 1
ATOM 760 C CA . ASN A 1 100 ? -22.034 -13.492 -0.889 1.00 53.09 100 ASN A CA 1
ATOM 761 C C . ASN A 1 100 ? -21.096 -13.252 -2.084 1.00 53.09 100 ASN A C 1
ATOM 763 O O . ASN A 1 100 ? -21.496 -12.619 -3.063 1.00 53.09 100 ASN A O 1
ATOM 767 N N . GLU A 1 101 ? -19.863 -13.753 -2.049 1.00 54.00 101 GLU A N 1
ATOM 768 C CA . GLU A 1 101 ? -18.979 -13.693 -3.211 1.00 54.00 101 GLU A CA 1
ATOM 769 C C . GLU A 1 101 ? -19.068 -15.021 -3.977 1.00 54.00 101 GLU A C 1
ATOM 771 O O . GLU A 1 101 ? -18.680 -16.066 -3.471 1.00 54.00 101 GLU A O 1
ATOM 776 N N . SER A 1 102 ? -19.565 -14.960 -5.221 1.00 48.19 102 SER A N 1
ATOM 777 C CA . SER A 1 102 ? -19.495 -15.993 -6.277 1.00 48.19 102 SER A CA 1
ATOM 778 C C . SER A 1 102 ? -20.587 -17.081 -6.386 1.00 48.19 102 SER A C 1
ATOM 780 O O . SER A 1 102 ? -20.298 -18.257 -6.574 1.00 48.19 102 SER A O 1
ATOM 782 N N . SER A 1 103 ? -21.859 -16.678 -6.500 1.00 48.03 103 SER A N 1
ATOM 783 C CA . SER A 1 103 ? -22.849 -17.422 -7.314 1.00 48.03 103 SER A CA 1
ATOM 784 C C . SER A 1 103 ? -23.135 -16.711 -8.649 1.00 48.03 103 SER A C 1
ATOM 786 O O . SER A 1 103 ? -24.270 -16.518 -9.066 1.00 48.03 103 SER A O 1
ATOM 788 N N . SER A 1 104 ? -22.077 -16.329 -9.369 1.00 51.72 104 SER A N 1
ATOM 789 C CA . SER A 1 104 ? -22.130 -15.874 -10.771 1.00 51.72 104 SER A CA 1
ATOM 790 C C . SER A 1 104 ? -22.022 -17.036 -11.775 1.00 51.72 104 SER A C 1
ATOM 792 O O . SER A 1 104 ? -21.549 -16.866 -12.897 1.00 51.72 104 SER A O 1
ATOM 794 N N . GLY A 1 105 ? -22.470 -18.229 -11.374 1.00 50.44 105 GLY A N 1
ATOM 795 C CA . GLY A 1 105 ? -22.519 -19.431 -12.199 1.00 50.44 105 GLY A CA 1
ATOM 796 C C . GLY A 1 105 ? -23.950 -19.937 -12.328 1.00 50.44 105 GLY A C 1
ATOM 797 O O . GLY A 1 105 ? -24.433 -20.670 -11.476 1.00 50.44 105 GLY A O 1
ATOM 798 N N . SER A 1 106 ? -24.617 -19.509 -13.396 1.00 54.00 106 SER A N 1
ATOM 799 C CA . SER A 1 106 ? -25.827 -20.066 -14.000 1.00 54.00 106 SER A CA 1
ATOM 800 C C . SER A 1 106 ? -26.232 -21.468 -13.524 1.00 54.00 106 SER A C 1
ATOM 802 O O . SER A 1 106 ? -25.654 -22.465 -13.947 1.00 54.00 106 SER A O 1
ATOM 804 N N . SER A 1 107 ? -27.297 -21.551 -12.730 1.00 45.44 107 SER A N 1
ATOM 805 C CA . SER A 1 107 ? -28.217 -22.693 -12.694 1.00 45.44 107 SER A CA 1
ATOM 806 C C . SER A 1 107 ? -29.546 -22.228 -12.118 1.00 45.44 107 SER A C 1
ATOM 808 O O . SER A 1 107 ? -29.731 -22.071 -10.917 1.00 45.44 107 SER A O 1
ATOM 810 N N . SER A 1 108 ? -30.468 -21.960 -13.030 1.00 51.00 108 SER A N 1
ATOM 811 C CA . SER A 1 108 ? -31.887 -21.749 -12.796 1.00 51.00 108 SER A CA 1
ATOM 812 C C . SER A 1 108 ? -32.511 -22.942 -12.064 1.00 51.00 108 SER A C 1
ATOM 814 O O . SER A 1 108 ? -32.963 -23.895 -12.695 1.00 51.00 108 SER A O 1
ATOM 816 N N . SER A 1 109 ? -32.571 -22.884 -10.739 1.00 51.34 109 SER A N 1
ATOM 817 C CA . SER A 1 109 ? -33.458 -23.728 -9.940 1.00 51.34 109 SER A CA 1
ATOM 818 C C . SER A 1 109 ? -34.316 -22.834 -9.054 1.00 51.34 109 SER A C 1
ATOM 820 O O . SER A 1 109 ? -33.856 -22.290 -8.052 1.00 51.34 109 SER A O 1
ATOM 822 N N . ASN A 1 110 ? -35.570 -22.668 -9.483 1.00 54.66 110 ASN A N 1
ATOM 823 C CA . ASN A 1 110 ? -36.663 -22.078 -8.719 1.00 54.66 110 ASN A CA 1
ATOM 824 C C . ASN A 1 110 ? -36.891 -22.903 -7.447 1.00 54.66 110 ASN A C 1
ATOM 826 O O . ASN A 1 110 ? -37.693 -23.833 -7.440 1.00 54.66 110 ASN A O 1
ATOM 830 N N . SER A 1 111 ? -36.204 -22.542 -6.373 1.00 51.56 111 SER A N 1
ATOM 831 C CA . SER A 1 111 ? -36.533 -22.999 -5.029 1.00 51.56 111 SER A CA 1
ATOM 832 C C . SER A 1 111 ? -37.129 -21.818 -4.281 1.00 51.56 111 SER A C 1
ATOM 834 O O . SER A 1 111 ? -36.435 -20.995 -3.690 1.00 51.56 111 SER A O 1
ATOM 836 N N . SER A 1 112 ? -38.451 -21.713 -4.376 1.00 52.56 112 SER A N 1
ATOM 837 C CA . SER A 1 112 ? -39.298 -20.827 -3.588 1.00 52.56 112 SER A CA 1
ATOM 838 C C . SER A 1 112 ? -39.313 -21.292 -2.130 1.00 52.56 112 SER A C 1
ATOM 840 O O . SER A 1 112 ? -40.279 -21.888 -1.659 1.00 52.56 112 SER A O 1
ATOM 842 N N . SER A 1 113 ? -38.210 -21.065 -1.423 1.00 50.81 113 SER A N 1
ATOM 843 C CA . SER A 1 113 ? -38.129 -21.218 0.028 1.00 50.81 113 SER A CA 1
ATOM 844 C C . SER A 1 113 ? -38.492 -19.884 0.668 1.00 50.81 113 SER A C 1
ATOM 846 O O . SER A 1 113 ? -37.785 -18.889 0.515 1.00 50.81 113 SER A O 1
ATOM 848 N N . ASN A 1 114 ? -39.646 -19.889 1.337 1.00 46.31 114 ASN A N 1
ATOM 849 C CA . ASN A 1 114 ? -40.204 -18.772 2.081 1.00 46.31 114 ASN A CA 1
ATOM 850 C C . ASN A 1 114 ? -39.145 -18.107 2.959 1.00 46.31 114 ASN A C 1
ATOM 852 O O . ASN A 1 114 ? -38.548 -18.724 3.840 1.00 46.31 114 ASN A O 1
ATOM 856 N N . SER A 1 115 ? -38.968 -16.822 2.686 1.00 48.09 115 SER A N 1
ATOM 857 C CA . SER A 1 115 ? -38.133 -15.869 3.388 1.00 48.09 115 SER A CA 1
ATOM 858 C C . SER A 1 115 ? -38.628 -15.697 4.821 1.00 48.09 115 SER A C 1
ATOM 860 O O . SER A 1 115 ? -39.411 -14.801 5.133 1.00 48.09 115 SER A O 1
ATOM 862 N N . SER A 1 116 ? -38.152 -16.555 5.717 1.00 47.44 116 SER A N 1
ATOM 863 C CA . SER A 1 116 ? -38.000 -16.156 7.107 1.00 47.44 116 SER A CA 1
ATOM 864 C C . SER A 1 116 ? -37.085 -14.941 7.086 1.00 47.44 116 SER A C 1
ATOM 866 O O . SER A 1 116 ? -35.953 -15.036 6.613 1.00 47.44 116 SER A O 1
ATOM 868 N N . ASN A 1 117 ? -37.617 -13.798 7.519 1.00 46.50 117 ASN A N 1
ATOM 869 C CA . ASN A 1 117 ? -36.894 -12.562 7.785 1.00 46.50 117 ASN A CA 1
ATOM 870 C C . ASN A 1 117 ? -35.805 -12.833 8.832 1.00 46.50 117 ASN A C 1
ATOM 872 O O . ASN A 1 117 ? -35.923 -12.412 9.980 1.00 46.50 117 ASN A O 1
ATOM 876 N N . SER A 1 118 ? -34.746 -13.544 8.439 1.00 44.28 118 SER A N 1
ATOM 877 C CA . SER A 1 118 ? -33.440 -13.409 9.049 1.00 44.28 118 SER A CA 1
ATOM 878 C C . SER A 1 118 ? -33.064 -11.979 8.729 1.00 44.28 118 SER A C 1
ATOM 880 O O . SER A 1 118 ? -32.620 -11.639 7.629 1.00 44.28 118 SER A O 1
ATOM 882 N N . SER A 1 119 ? -33.467 -11.101 9.649 1.00 43.59 119 SER A N 1
ATOM 883 C CA . SER A 1 119 ? -32.904 -9.782 9.836 1.00 43.59 119 SER A CA 1
ATOM 884 C C . SER A 1 119 ? -31.466 -9.867 9.378 1.00 43.59 119 SER A C 1
ATOM 886 O O . SER A 1 119 ? -30.737 -10.728 9.857 1.00 43.59 119 SER A O 1
ATOM 888 N N . LYS A 1 120 ? -31.093 -9.034 8.409 1.00 53.75 120 LYS A N 1
ATOM 889 C CA . LYS A 1 120 ? -29.699 -8.740 8.097 1.00 53.75 120 LYS A CA 1
ATOM 890 C C . LYS A 1 120 ? -29.084 -8.252 9.402 1.00 53.75 120 LYS A C 1
ATOM 892 O O . LYS A 1 120 ? -29.157 -7.064 9.710 1.00 53.75 120 LYS A O 1
ATOM 897 N N . LEU A 1 121 ? -28.680 -9.200 10.235 1.00 62.41 121 LEU A N 1
ATOM 898 C CA . LEU A 1 121 ? -28.233 -8.967 11.582 1.00 62.41 121 LEU A CA 1
ATOM 899 C C . LEU A 1 121 ? -27.001 -8.105 11.396 1.00 62.41 121 LEU A C 1
ATOM 901 O O . LEU A 1 121 ? -26.111 -8.436 10.612 1.00 62.41 121 LEU A O 1
ATOM 905 N N . LEU A 1 122 ? -27.026 -6.925 12.010 1.00 77.69 122 LEU A N 1
ATOM 906 C CA . LEU A 1 122 ? -25.892 -6.022 11.939 1.00 77.69 122 LEU A CA 1
ATOM 907 C C . LEU A 1 122 ? -24.653 -6.821 12.373 1.00 77.69 122 LEU A C 1
ATOM 909 O O . LEU A 1 122 ? -24.767 -7.581 13.351 1.00 77.69 122 LEU A O 1
ATOM 913 N N . PRO A 1 123 ? -23.516 -6.675 11.665 1.00 87.06 123 PRO A N 1
ATOM 914 C CA . PRO A 1 123 ? -22.271 -7.331 12.037 1.00 87.06 123 PRO A CA 1
ATOM 915 C C . PRO A 1 123 ? -22.017 -7.139 13.527 1.00 87.06 123 PRO A C 1
ATOM 917 O O . PRO A 1 123 ? -22.300 -6.061 14.065 1.00 87.06 123 PRO A O 1
ATOM 920 N N . TRP A 1 124 ? -21.511 -8.163 14.211 1.00 91.00 124 TRP A N 1
ATOM 921 C CA . TRP A 1 124 ? -21.318 -8.106 15.661 1.00 91.00 124 TRP A CA 1
ATOM 922 C C . TRP A 1 124 ? -20.446 -6.907 16.075 1.00 91.00 124 TRP A C 1
ATOM 924 O O . TRP A 1 124 ? -20.661 -6.312 17.130 1.00 91.00 124 TRP A O 1
ATOM 934 N N . GLN A 1 125 ? -19.543 -6.457 15.198 1.00 88.94 125 GLN A N 1
ATOM 935 C CA . GLN A 1 125 ? -18.716 -5.262 15.378 1.00 88.94 125 GLN A CA 1
ATOM 936 C C . GLN A 1 125 ? -19.535 -3.977 15.564 1.00 88.94 125 GLN A C 1
ATOM 938 O O . GLN A 1 125 ? -19.079 -3.042 16.224 1.00 88.94 125 GLN A O 1
ATOM 943 N N . GLN A 1 126 ? -20.749 -3.901 15.016 1.00 88.88 126 GLN A N 1
ATOM 944 C CA . GLN A 1 126 ? -21.654 -2.767 15.235 1.00 88.88 126 GLN A CA 1
ATOM 945 C C . GLN A 1 126 ? -22.355 -2.833 16.590 1.00 88.88 126 GLN A C 1
ATOM 947 O O . GLN A 1 126 ? -22.806 -1.800 17.082 1.00 88.88 126 GLN A O 1
ATOM 952 N N . ARG A 1 127 ? -22.427 -4.024 17.197 1.00 88.50 127 ARG A N 1
ATOM 953 C CA . ARG A 1 127 ? -23.044 -4.267 18.508 1.00 88.50 127 ARG A CA 1
ATOM 954 C C . ARG A 1 127 ? -22.103 -3.954 19.675 1.00 88.50 127 ARG A C 1
ATOM 956 O O . ARG A 1 127 ? -22.522 -4.060 20.823 1.00 88.50 127 ARG A O 1
ATOM 963 N N . LEU A 1 128 ? -20.857 -3.551 19.405 1.00 82.50 128 LEU A N 1
ATOM 964 C CA . LEU A 1 128 ? -19.917 -3.093 20.431 1.00 82.50 128 LEU A CA 1
ATOM 965 C C . LEU A 1 128 ? -20.525 -1.935 21.237 1.00 82.50 128 LEU A C 1
ATOM 967 O O . LEU A 1 128 ? -20.733 -0.841 20.708 1.00 82.50 128 LEU A O 1
ATOM 971 N N . LEU A 1 129 ? -20.801 -2.183 22.521 1.00 72.19 129 LEU A N 1
ATOM 972 C CA . LEU A 1 129 ? -21.518 -1.241 23.388 1.00 72.19 129 LEU A CA 1
ATOM 973 C C . LEU A 1 129 ? -20.648 -0.064 23.828 1.00 72.19 129 LEU A C 1
ATOM 975 O O . LEU A 1 129 ? -21.159 1.041 24.011 1.00 72.19 129 LEU A O 1
ATOM 979 N N . SER A 1 130 ? -19.341 -0.286 23.997 1.00 92.38 130 SER A N 1
ATOM 980 C CA . SER A 1 130 ? -18.419 0.776 24.389 1.00 92.38 130 SER A CA 1
ATOM 981 C C . SER A 1 130 ? -17.913 1.541 23.157 1.00 92.38 130 SER A C 1
ATOM 983 O O . SER A 1 130 ? -17.287 0.960 22.259 1.00 92.38 130 SER A O 1
ATOM 985 N N . PRO A 1 131 ? -18.117 2.872 23.101 1.00 94.00 131 PRO A N 1
ATOM 986 C CA . PRO A 1 131 ? -17.531 3.696 22.052 1.00 94.00 131 PRO A CA 1
ATOM 987 C C . PRO A 1 131 ? -15.994 3.731 22.119 1.00 94.00 131 PRO A C 1
ATOM 989 O O . PRO A 1 131 ? -15.353 4.019 21.106 1.00 94.00 131 PRO A O 1
ATOM 992 N N . GLU A 1 132 ? -15.385 3.447 23.271 1.00 96.19 132 GLU A N 1
ATOM 993 C CA . GLU A 1 132 ? -13.935 3.337 23.452 1.00 96.19 132 GLU A CA 1
ATOM 994 C C . GLU A 1 132 ? -13.376 2.110 22.725 1.00 96.19 132 GLU A C 1
ATOM 996 O O . GLU A 1 132 ? -12.410 2.237 21.967 1.00 96.19 132 GLU A O 1
ATOM 1001 N N . ASP A 1 133 ? -14.025 0.956 22.873 1.00 95.06 133 ASP A N 1
ATOM 1002 C CA . ASP A 1 133 ? -13.617 -0.291 22.218 1.00 95.06 133 ASP A CA 1
ATOM 1003 C C . ASP A 1 133 ? -13.737 -0.190 20.700 1.00 95.06 133 ASP A C 1
ATOM 1005 O O . ASP A 1 133 ? -12.806 -0.532 19.963 1.00 95.06 133 ASP A O 1
ATOM 1009 N N . LYS A 1 134 ? -14.832 0.414 20.221 1.00 95.25 134 LYS A N 1
ATOM 1010 C CA . LYS A 1 134 ? -15.005 0.723 18.798 1.00 95.25 134 LYS A CA 1
ATOM 1011 C C . LYS A 1 134 ? -13.874 1.612 18.274 1.00 95.25 134 LYS A C 1
ATOM 1013 O O . LYS A 1 134 ? -13.313 1.333 17.216 1.00 95.25 134 LYS A O 1
ATOM 1018 N N . LYS A 1 135 ? -13.501 2.674 18.999 1.00 96.62 135 LYS A N 1
ATOM 1019 C CA . LYS A 1 135 ? -12.379 3.557 18.615 1.00 96.62 135 LYS A CA 1
ATOM 1020 C C . LYS A 1 135 ? -11.047 2.808 18.594 1.00 96.62 135 LYS A C 1
ATOM 1022 O O . LYS A 1 135 ? -10.262 3.016 17.668 1.00 96.62 135 LYS A O 1
ATOM 1027 N N . LYS A 1 136 ? -10.793 1.941 19.579 1.00 96.44 136 LYS A N 1
ATOM 1028 C CA . LYS A 1 136 ? -9.581 1.113 19.648 1.00 96.44 136 LYS A CA 1
ATOM 1029 C C . LYS A 1 136 ? -9.484 0.188 18.433 1.00 96.44 136 LYS A C 1
ATOM 1031 O O . LYS A 1 136 ? -8.447 0.176 17.772 1.00 96.44 136 LYS A O 1
ATOM 1036 N N . LEU A 1 137 ? -10.568 -0.512 18.096 1.00 96.31 137 LEU A N 1
ATOM 1037 C CA . LEU A 1 137 ? -10.619 -1.409 16.941 1.00 96.31 137 LEU A CA 1
ATOM 1038 C C . LEU A 1 137 ? -10.419 -0.646 15.622 1.00 96.31 137 LEU A C 1
ATOM 1040 O O . LEU A 1 137 ? -9.599 -1.053 14.799 1.00 96.31 137 LEU A O 1
ATOM 1044 N N . LYS A 1 138 ? -11.076 0.515 15.457 1.00 97.31 138 LYS A N 1
ATOM 1045 C CA . LYS A 1 138 ? -10.863 1.401 14.297 1.00 97.31 138 LYS A CA 1
ATOM 1046 C C . LYS A 1 138 ? -9.398 1.823 14.154 1.00 97.31 138 LYS A C 1
ATOM 1048 O O . LYS A 1 138 ? -8.844 1.783 13.057 1.00 97.31 138 LYS A O 1
ATOM 1053 N N . LEU A 1 139 ? -8.763 2.228 15.256 1.00 97.56 139 LEU A N 1
ATOM 1054 C CA . LEU A 1 139 ? -7.366 2.660 15.259 1.00 97.56 139 LEU A CA 1
ATOM 1055 C C . LEU A 1 139 ? -6.416 1.524 14.855 1.00 97.56 139 LEU A C 1
ATOM 1057 O O . LEU A 1 139 ? -5.498 1.759 14.070 1.00 97.56 139 LEU A O 1
ATOM 1061 N N . LEU A 1 140 ? -6.629 0.310 15.370 1.00 98.06 140 LEU A N 1
ATOM 1062 C CA . LEU A 1 140 ? -5.817 -0.858 15.018 1.00 98.06 140 LEU A CA 1
ATOM 1063 C C . LEU A 1 140 ? -6.008 -1.260 13.552 1.00 98.06 140 LEU A C 1
ATOM 1065 O O . LEU A 1 140 ? -5.017 -1.481 12.859 1.00 98.06 140 LEU A O 1
ATOM 1069 N N . LEU A 1 141 ? -7.245 -1.245 13.043 1.00 98.06 141 LEU A N 1
ATOM 1070 C CA . LEU A 1 141 ? -7.514 -1.514 11.628 1.00 98.06 141 LEU A CA 1
ATOM 1071 C C . LEU A 1 141 ? -6.831 -0.484 10.718 1.00 98.06 141 LEU A C 1
ATOM 1073 O O . LEU A 1 141 ? -6.219 -0.843 9.714 1.00 98.06 141 LEU A O 1
ATOM 1077 N N . MET A 1 142 ? -6.860 0.797 11.097 1.00 98.19 142 MET A N 1
ATOM 1078 C CA . MET A 1 142 ? -6.168 1.855 10.358 1.00 98.19 142 MET A CA 1
ATOM 1079 C C . MET A 1 142 ? -4.641 1.681 10.392 1.00 98.19 142 MET A C 1
ATOM 1081 O O . MET A 1 142 ? -3.980 1.937 9.389 1.00 98.19 142 MET A O 1
ATOM 1085 N N . ARG A 1 143 ? -4.058 1.211 11.505 1.00 98.00 143 ARG A N 1
ATOM 1086 C CA . ARG A 1 143 ? -2.622 0.872 11.576 1.00 98.00 143 ARG A CA 1
ATOM 1087 C C . ARG A 1 143 ? -2.267 -0.295 10.655 1.00 98.00 143 ARG A C 1
ATOM 1089 O O . ARG A 1 143 ? -1.305 -0.181 9.899 1.00 98.00 143 ARG A O 1
ATOM 1096 N N . ARG A 1 144 ? -3.071 -1.363 10.663 1.00 98.00 144 ARG A N 1
ATOM 1097 C CA . ARG A 1 144 ? -2.939 -2.507 9.746 1.00 98.00 144 ARG A CA 1
ATOM 1098 C C . ARG A 1 144 ? -3.027 -2.062 8.283 1.00 98.00 144 ARG A C 1
ATOM 1100 O O . ARG A 1 144 ? -2.203 -2.467 7.463 1.00 98.00 144 ARG A O 1
ATOM 1107 N N . ALA A 1 145 ? -3.955 -1.160 7.960 1.00 98.19 145 ALA A N 1
ATOM 1108 C CA . ALA A 1 145 ? -4.056 -0.559 6.634 1.00 98.19 145 ALA A CA 1
ATOM 1109 C C . ALA A 1 145 ? -2.809 0.261 6.274 1.00 98.19 145 ALA A C 1
ATOM 1111 O O . ALA A 1 145 ? -2.233 0.045 5.209 1.00 98.19 145 ALA A O 1
ATOM 1112 N N . LEU A 1 146 ? -2.349 1.152 7.164 1.00 97.25 146 LEU A N 1
ATOM 1113 C CA . LEU A 1 146 ? -1.163 1.993 6.949 1.00 97.25 146 LEU A CA 1
ATOM 1114 C C . LEU A 1 146 ? 0.085 1.160 6.669 1.00 97.25 146 LEU A C 1
ATOM 1116 O O . LEU A 1 146 ? 0.853 1.514 5.776 1.00 97.25 146 LEU A O 1
ATOM 1120 N N . ALA A 1 147 ? 0.263 0.052 7.387 1.00 96.44 147 ALA A N 1
ATOM 1121 C CA . ALA A 1 147 ? 1.387 -0.855 7.191 1.00 96.44 147 ALA A CA 1
ATOM 1122 C C . ALA A 1 147 ? 1.341 -1.575 5.828 1.00 96.44 147 ALA A C 1
ATOM 1124 O O . ALA A 1 147 ? 2.383 -1.861 5.243 1.00 96.44 147 ALA A O 1
ATOM 1125 N N . ASN A 1 148 ? 0.148 -1.807 5.269 1.00 97.06 148 ASN A N 1
ATOM 1126 C CA . ASN A 1 148 ? -0.020 -2.401 3.938 1.00 97.06 148 ASN A CA 1
ATOM 1127 C C . ASN A 1 148 ? 0.108 -1.391 2.779 1.00 97.06 148 ASN A C 1
ATOM 1129 O O . ASN A 1 148 ? 0.358 -1.807 1.645 1.00 97.06 148 ASN A O 1
ATOM 1133 N N . VAL A 1 149 ? -0.024 -0.078 3.017 1.00 96.62 149 VAL A N 1
ATOM 1134 C CA . VAL A 1 149 ? 0.042 0.935 1.940 1.00 96.62 149 VAL A CA 1
ATOM 1135 C C . VAL A 1 149 ? 1.368 0.924 1.172 1.00 96.62 149 VAL A C 1
ATOM 1137 O O . VAL A 1 149 ? 1.301 0.870 -0.057 1.00 96.62 149 VAL A O 1
ATOM 1140 N N . PRO A 1 150 ? 2.560 0.949 1.807 1.00 95.19 150 PRO A N 1
ATOM 1141 C CA . PRO A 1 150 ? 3.830 0.919 1.076 1.00 95.19 150 PRO A CA 1
ATOM 1142 C C . PRO A 1 150 ? 3.932 -0.287 0.139 1.00 95.19 150 PRO A C 1
ATOM 1144 O O . PRO A 1 150 ? 4.304 -0.152 -1.028 1.00 95.19 150 PRO A O 1
ATOM 1147 N N . ARG A 1 151 ? 3.514 -1.457 0.632 1.00 94.81 151 ARG A N 1
ATOM 1148 C CA . ARG A 1 151 ? 3.506 -2.712 -0.119 1.00 94.81 151 ARG A CA 1
ATOM 1149 C C . ARG A 1 151 ? 2.551 -2.643 -1.309 1.00 94.81 151 ARG A C 1
ATOM 1151 O O . ARG A 1 151 ? 2.910 -3.057 -2.409 1.00 94.81 151 ARG A O 1
ATOM 1158 N N . TRP A 1 152 ? 1.362 -2.069 -1.127 1.00 96.38 152 TRP A N 1
ATOM 1159 C CA . TRP A 1 152 ? 0.391 -1.886 -2.209 1.00 96.38 152 TRP A CA 1
ATOM 1160 C C . TRP A 1 152 ? 0.893 -0.906 -3.271 1.00 96.38 152 TRP A C 1
ATOM 1162 O O . TRP A 1 152 ? 0.806 -1.204 -4.463 1.00 96.38 152 TRP A O 1
ATOM 1172 N N . VAL A 1 153 ? 1.463 0.232 -2.863 1.00 95.19 153 VAL A N 1
ATOM 1173 C CA . VAL A 1 153 ? 2.052 1.223 -3.780 1.00 95.19 153 VAL A CA 1
ATOM 1174 C C . VAL A 1 153 ? 3.178 0.591 -4.599 1.00 95.19 153 VAL A C 1
ATOM 1176 O O . VAL A 1 153 ? 3.223 0.771 -5.815 1.00 95.19 153 VAL A O 1
ATOM 1179 N N . TYR A 1 154 ? 4.041 -0.204 -3.963 1.00 93.56 154 TYR A N 1
ATOM 1180 C CA . TYR A 1 154 ? 5.097 -0.932 -4.658 1.00 93.56 154 TYR A CA 1
ATOM 1181 C C . TYR A 1 154 ? 4.526 -1.929 -5.677 1.00 93.56 154 TYR A C 1
ATOM 1183 O O . TYR A 1 154 ? 4.828 -1.835 -6.866 1.00 93.56 154 TYR A O 1
ATOM 1191 N N . VAL A 1 155 ? 3.657 -2.848 -5.237 1.00 94.44 155 VAL A N 1
ATOM 1192 C CA . VAL A 1 155 ? 3.087 -3.904 -6.094 1.00 94.44 155 VAL A CA 1
ATOM 1193 C C . VAL A 1 155 ? 2.310 -3.310 -7.269 1.00 94.44 155 VAL A C 1
ATOM 1195 O O . VAL A 1 155 ? 2.481 -3.752 -8.405 1.00 94.44 155 VAL A O 1
ATOM 1198 N N . SER A 1 156 ? 1.485 -2.291 -7.024 1.00 94.75 156 SER A N 1
ATOM 1199 C CA . SER A 1 156 ? 0.715 -1.620 -8.077 1.00 94.75 156 SER A CA 1
ATOM 1200 C C . SER A 1 156 ? 1.609 -0.881 -9.077 1.00 94.75 156 SER A C 1
ATOM 1202 O O . SER A 1 156 ? 1.342 -0.941 -10.278 1.00 94.75 156 SER A O 1
ATOM 1204 N N . GLY A 1 157 ? 2.698 -0.258 -8.614 1.00 94.19 157 GLY A N 1
ATOM 1205 C CA . GLY A 1 157 ? 3.666 0.429 -9.469 1.00 94.19 157 GLY A CA 1
ATOM 1206 C C . GLY A 1 157 ? 4.437 -0.506 -10.407 1.00 94.19 157 GLY A C 1
ATOM 1207 O O . GLY A 1 157 ? 4.673 -0.148 -11.559 1.00 94.19 157 GLY A O 1
ATOM 1208 N N . VAL A 1 158 ? 4.790 -1.714 -9.950 1.00 92.75 158 VAL A N 1
ATOM 1209 C CA . VAL A 1 158 ? 5.613 -2.669 -10.727 1.00 92.75 158 VAL A CA 1
ATOM 1210 C C . VAL A 1 158 ? 4.808 -3.741 -11.475 1.00 92.75 158 VAL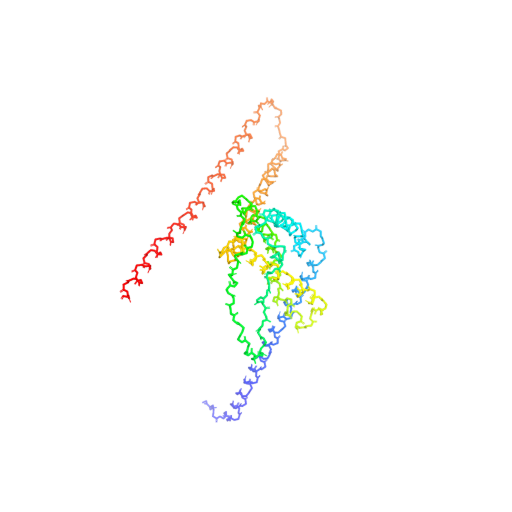 A C 1
ATOM 1212 O O . VAL A 1 158 ? 5.372 -4.503 -12.259 1.00 92.75 158 VAL A O 1
ATOM 1215 N N . SER A 1 159 ? 3.491 -3.831 -11.256 1.00 94.56 159 SER A N 1
ATOM 1216 C CA . SER A 1 159 ? 2.649 -4.892 -11.837 1.00 94.56 159 SER A CA 1
ATOM 1217 C C . SER A 1 159 ? 2.654 -4.880 -13.370 1.00 94.56 159 SER A C 1
ATOM 1219 O O . SER A 1 159 ? 2.882 -5.914 -14.000 1.00 94.56 159 SER A O 1
ATOM 1221 N N . SER A 1 160 ? 2.482 -3.701 -13.978 1.00 95.06 160 SER A N 1
ATOM 1222 C CA . SER A 1 160 ? 2.437 -3.558 -15.440 1.00 95.06 160 SER A CA 1
ATOM 1223 C C . SER A 1 160 ? 3.763 -3.941 -16.099 1.00 95.06 160 SER A C 1
ATOM 1225 O O . SER A 1 160 ? 3.785 -4.688 -17.078 1.00 95.06 160 SER A O 1
ATOM 1227 N N . SER A 1 161 ? 4.887 -3.484 -15.546 1.00 92.31 161 SER A N 1
ATOM 1228 C CA . SER A 1 161 ? 6.198 -3.781 -16.115 1.00 92.31 161 SER A CA 1
ATOM 1229 C C . SER A 1 161 ? 6.594 -5.242 -15.972 1.00 92.31 161 SER A C 1
ATOM 1231 O O . SER A 1 161 ? 7.017 -5.848 -16.959 1.00 92.31 161 SER A O 1
ATOM 1233 N N . ARG A 1 162 ? 6.376 -5.850 -14.798 1.00 92.50 162 ARG A N 1
ATOM 1234 C CA . ARG A 1 162 ? 6.612 -7.289 -14.604 1.00 92.50 162 ARG A CA 1
ATOM 1235 C C . ARG A 1 162 ? 5.774 -8.137 -15.556 1.00 92.50 162 ARG A C 1
ATOM 1237 O O . ARG A 1 162 ? 6.297 -9.093 -16.124 1.00 92.50 162 ARG A O 1
ATOM 1244 N N . TYR A 1 163 ? 4.519 -7.755 -15.795 1.00 96.19 163 TYR A N 1
ATOM 1245 C CA . TYR A 1 163 ? 3.664 -8.451 -16.755 1.00 96.19 163 TYR A CA 1
ATOM 1246 C C . TYR A 1 163 ? 4.201 -8.365 -18.190 1.00 96.19 163 TYR A C 1
ATOM 1248 O O . TYR A 1 163 ? 4.197 -9.363 -18.913 1.00 96.19 163 TYR A O 1
ATOM 1256 N N . ARG A 1 164 ? 4.720 -7.200 -18.609 1.00 94.75 164 ARG A N 1
ATOM 1257 C CA . ARG A 1 164 ? 5.374 -7.063 -19.923 1.00 94.75 164 ARG A CA 1
ATOM 1258 C C . ARG A 1 164 ? 6.601 -7.964 -20.034 1.00 94.75 164 ARG A C 1
ATOM 1260 O O . ARG A 1 164 ? 6.714 -8.693 -21.015 1.00 94.75 164 ARG A O 1
ATOM 1267 N N . LEU A 1 165 ? 7.489 -7.943 -19.038 1.00 92.12 165 LEU A N 1
ATOM 1268 C CA . LEU A 1 165 ? 8.692 -8.784 -19.027 1.00 92.12 165 LEU A CA 1
ATOM 1269 C C . LEU A 1 165 ? 8.340 -10.273 -19.114 1.00 92.12 165 LEU A C 1
ATOM 1271 O O . LEU A 1 165 ? 8.945 -10.999 -19.901 1.00 92.12 165 LEU A O 1
ATOM 1275 N N . TYR A 1 166 ? 7.317 -10.706 -18.373 1.00 95.81 166 TYR A N 1
ATOM 1276 C CA . TYR A 1 166 ? 6.783 -12.064 -18.447 1.00 95.81 166 TYR A CA 1
ATOM 1277 C C . TYR A 1 166 ? 6.285 -12.416 -19.854 1.00 95.81 166 TYR A C 1
ATOM 1279 O O . TYR A 1 166 ? 6.720 -13.409 -20.435 1.00 95.81 166 TYR A O 1
ATOM 1287 N N . ARG A 1 167 ? 5.447 -11.565 -20.458 1.00 96.94 167 ARG A N 1
ATOM 1288 C CA . ARG A 1 167 ? 4.905 -11.790 -21.809 1.00 96.94 167 ARG A CA 1
ATOM 1289 C C . ARG A 1 167 ? 5.996 -11.902 -22.883 1.00 96.94 167 ARG A C 1
ATOM 1291 O O . ARG A 1 167 ? 5.812 -12.612 -23.867 1.00 96.94 167 ARG A O 1
ATOM 1298 N N . HIS A 1 168 ? 7.108 -11.190 -22.714 1.00 94.44 168 HIS A N 1
ATOM 1299 C CA . HIS A 1 168 ? 8.249 -11.224 -23.631 1.00 94.44 168 HIS A CA 1
ATOM 1300 C C . HIS A 1 168 ? 9.262 -12.338 -23.321 1.00 94.44 168 HIS A C 1
ATOM 1302 O O . HIS A 1 168 ? 10.286 -12.417 -23.994 1.00 94.44 168 HIS A O 1
ATOM 1308 N N . GLY A 1 169 ? 9.000 -13.197 -22.329 1.00 93.50 169 GLY A N 1
ATOM 1309 C CA . GLY A 1 169 ? 9.903 -14.287 -21.948 1.00 93.50 169 GLY A CA 1
ATOM 1310 C C . GLY A 1 169 ? 11.191 -13.823 -21.259 1.00 93.50 169 GLY A C 1
ATOM 1311 O O . GLY A 1 169 ? 12.138 -14.596 -21.162 1.00 93.50 169 GLY A O 1
ATOM 1312 N N . LEU A 1 170 ? 11.236 -12.572 -20.788 1.00 93.38 170 LEU A N 1
ATOM 1313 C CA . LEU A 1 170 ? 12.375 -11.998 -20.062 1.00 93.38 170 LEU A CA 1
ATOM 1314 C C . LEU A 1 170 ? 12.278 -12.221 -18.545 1.00 93.38 170 LEU A C 1
ATOM 1316 O O . LEU A 1 170 ? 13.266 -12.056 -17.837 1.00 93.38 170 LEU A O 1
ATOM 1320 N N . LEU A 1 171 ? 11.096 -12.588 -18.041 1.00 89.81 171 LEU A N 1
ATOM 1321 C CA . LEU A 1 171 ? 10.865 -12.968 -16.648 1.00 89.81 171 LEU A CA 1
ATOM 1322 C C . LEU A 1 171 ? 10.487 -14.452 -16.580 1.00 89.81 171 LEU A C 1
ATOM 1324 O O . LEU A 1 171 ? 9.591 -14.899 -17.294 1.00 89.81 171 LEU A O 1
ATOM 1328 N N . GLN A 1 172 ? 11.146 -15.207 -15.700 1.00 93.19 172 GLN A N 1
ATOM 1329 C CA . GLN A 1 172 ? 10.848 -16.624 -15.484 1.00 93.19 172 GLN A CA 1
ATOM 1330 C C . GLN A 1 172 ? 9.425 -16.819 -14.931 1.00 93.19 172 GLN A C 1
ATOM 1332 O O . GLN A 1 172 ? 8.987 -16.060 -14.065 1.00 93.19 172 GLN A O 1
ATOM 1337 N N . GLN A 1 173 ? 8.741 -17.888 -15.364 1.00 95.19 173 GLN A N 1
ATOM 1338 C CA . GLN A 1 173 ? 7.396 -18.260 -14.894 1.00 95.19 173 GLN A CA 1
ATOM 1339 C C . GLN A 1 173 ? 7.291 -18.272 -13.362 1.00 95.19 173 GLN A C 1
ATOM 1341 O O . GLN A 1 173 ? 6.397 -17.653 -12.802 1.00 95.19 173 GLN A O 1
ATOM 1346 N N . GLN A 1 174 ? 8.244 -18.907 -12.676 1.00 92.38 174 GLN A N 1
ATOM 1347 C CA . GLN A 1 174 ? 8.245 -19.003 -11.214 1.00 92.38 174 GLN A CA 1
ATOM 1348 C C . GLN A 1 174 ? 8.288 -17.626 -10.528 1.00 92.38 174 GLN A C 1
ATOM 1350 O O . GLN A 1 174 ? 7.597 -17.401 -9.535 1.00 92.38 174 GLN A O 1
ATOM 1355 N N . ALA A 1 175 ? 9.079 -16.690 -11.062 1.00 89.38 175 ALA A N 1
ATOM 1356 C CA . ALA A 1 175 ? 9.166 -15.329 -10.536 1.00 89.38 175 ALA A CA 1
ATOM 1357 C C . ALA A 1 175 ? 7.871 -14.541 -10.790 1.00 89.38 175 ALA A C 1
ATOM 1359 O O . ALA A 1 175 ? 7.446 -13.748 -9.945 1.00 89.38 175 ALA A O 1
ATOM 1360 N N . TRP A 1 176 ? 7.227 -14.777 -11.938 1.00 95.06 176 TRP A N 1
ATOM 1361 C CA . TRP A 1 176 ? 5.913 -14.223 -12.242 1.00 95.06 176 TRP A CA 1
ATOM 1362 C C . TRP A 1 176 ? 4.830 -14.767 -11.303 1.00 95.06 176 TRP A C 1
ATOM 1364 O O . TRP A 1 176 ? 4.109 -13.974 -10.704 1.00 95.06 176 TRP A O 1
ATOM 1374 N N . ASP A 1 177 ? 4.759 -16.083 -11.104 1.00 95.06 177 ASP A N 1
ATOM 1375 C CA . ASP A 1 177 ? 3.768 -16.720 -10.229 1.00 95.06 177 ASP A CA 1
ATOM 1376 C C . ASP A 1 177 ? 3.926 -16.262 -8.773 1.00 95.06 177 ASP A C 1
ATOM 1378 O O . ASP A 1 177 ? 2.941 -15.933 -8.112 1.00 95.06 177 ASP A O 1
ATOM 1382 N N . SER A 1 178 ? 5.168 -16.152 -8.288 1.00 91.25 178 SER A N 1
ATOM 1383 C CA . SER A 1 178 ? 5.484 -15.578 -6.973 1.00 91.25 178 SER A CA 1
ATOM 1384 C C . SER A 1 178 ? 4.967 -14.140 -6.836 1.00 91.25 178 SER A C 1
ATOM 1386 O O . SER A 1 178 ? 4.316 -13.796 -5.846 1.00 91.25 178 SER A O 1
ATOM 1388 N N . PHE A 1 179 ? 5.207 -13.300 -7.847 1.00 94.12 179 PHE A N 1
ATOM 1389 C CA . PHE A 1 179 ? 4.716 -11.925 -7.859 1.00 94.12 179 PHE A CA 1
ATOM 1390 C C . PHE A 1 179 ? 3.184 -11.856 -7.909 1.00 94.12 179 PHE A C 1
ATOM 1392 O O . PHE A 1 179 ? 2.577 -11.100 -7.150 1.00 94.12 179 PHE A O 1
ATOM 1399 N N . ALA A 1 180 ? 2.553 -12.663 -8.764 1.00 95.75 180 ALA A N 1
ATOM 1400 C CA . ALA A 1 180 ? 1.104 -12.737 -8.895 1.00 95.75 180 ALA A CA 1
ATOM 1401 C C . ALA A 1 180 ? 0.446 -13.203 -7.586 1.00 95.75 180 ALA A C 1
ATOM 1403 O O . ALA A 1 180 ? -0.553 -12.622 -7.161 1.00 95.75 180 ALA A O 1
ATOM 1404 N N . ALA A 1 181 ? 1.038 -14.181 -6.894 1.00 94.81 181 ALA A N 1
ATOM 1405 C CA . ALA A 1 181 ? 0.595 -14.617 -5.573 1.00 94.81 181 ALA A CA 1
ATOM 1406 C C . ALA A 1 181 ? 0.714 -13.493 -4.530 1.00 94.81 181 ALA A C 1
ATOM 1408 O O . ALA A 1 181 ? -0.225 -13.256 -3.770 1.00 94.81 181 ALA A O 1
ATOM 1409 N N . ALA A 1 182 ? 1.823 -12.744 -4.525 1.00 93.81 182 ALA A N 1
ATOM 1410 C CA . ALA A 1 182 ? 1.991 -11.591 -3.642 1.00 93.81 182 ALA A CA 1
ATOM 1411 C C . ALA A 1 182 ? 0.958 -10.482 -3.925 1.00 93.81 182 ALA A C 1
ATOM 1413 O O . ALA A 1 182 ? 0.428 -9.886 -2.982 1.00 93.81 182 ALA A O 1
ATOM 1414 N N . GLN A 1 183 ? 0.639 -10.238 -5.203 1.00 95.62 183 GLN A N 1
ATOM 1415 C CA . GLN A 1 183 ? -0.397 -9.298 -5.635 1.00 95.62 183 GLN A CA 1
ATOM 1416 C C . GLN A 1 183 ? -1.804 -9.755 -5.218 1.00 95.62 183 GLN A C 1
ATOM 1418 O O . GLN A 1 183 ? -2.593 -8.955 -4.716 1.00 95.62 183 GLN A O 1
ATOM 1423 N N . ALA A 1 184 ? -2.118 -11.041 -5.372 1.00 96.31 184 ALA A N 1
ATOM 1424 C CA . ALA A 1 184 ? -3.382 -11.608 -4.914 1.00 96.31 184 ALA A CA 1
ATOM 1425 C C . ALA A 1 184 ? -3.519 -11.518 -3.386 1.00 96.31 184 ALA A C 1
ATOM 1427 O O . ALA A 1 184 ? -4.565 -11.106 -2.888 1.00 96.31 184 ALA A O 1
ATOM 1428 N N . ALA A 1 185 ? -2.453 -11.828 -2.643 1.00 95.50 185 ALA A N 1
ATOM 1429 C CA . ALA A 1 185 ? -2.439 -11.754 -1.186 1.00 95.50 185 ALA A CA 1
ATOM 1430 C C . ALA A 1 185 ? -2.690 -10.329 -0.671 1.00 95.50 185 ALA A C 1
ATOM 1432 O O . ALA A 1 185 ? -3.480 -10.150 0.253 1.00 95.50 185 ALA A O 1
ATOM 1433 N N . ILE A 1 186 ? -2.066 -9.307 -1.273 1.00 96.31 186 ILE A N 1
ATOM 1434 C CA . ILE A 1 186 ? -2.326 -7.920 -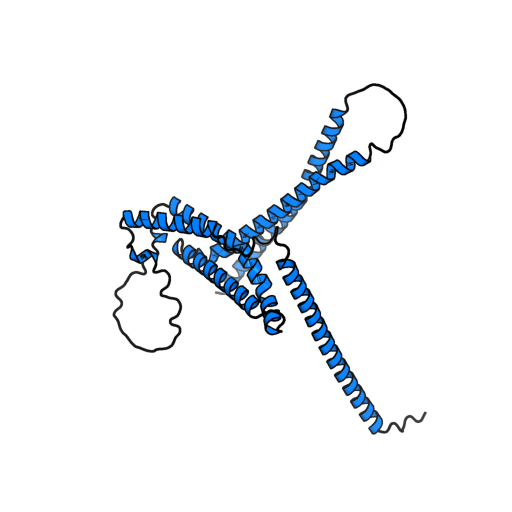0.865 1.00 96.31 186 ILE A CA 1
ATOM 1435 C C . ILE A 1 186 ? -3.729 -7.457 -1.253 1.00 96.31 186 ILE A C 1
ATOM 1437 O O . ILE A 1 186 ? -4.376 -6.780 -0.464 1.00 96.31 186 ILE A O 1
ATOM 1441 N N . ASN A 1 187 ? -4.238 -7.852 -2.421 1.00 96.56 187 ASN A N 1
ATOM 1442 C CA . ASN A 1 187 ? -5.609 -7.521 -2.802 1.00 96.56 187 ASN A CA 1
ATOM 1443 C C . ASN A 1 187 ? -6.614 -8.141 -1.829 1.00 96.56 187 ASN A C 1
ATOM 1445 O O . ASN A 1 187 ? -7.507 -7.429 -1.381 1.00 96.56 187 ASN A O 1
ATOM 1449 N N . LYS A 1 188 ? -6.414 -9.412 -1.448 1.00 96.12 188 LYS A N 1
ATOM 1450 C CA . LYS A 1 188 ? -7.224 -10.108 -0.438 1.00 96.12 188 LYS A CA 1
ATOM 1451 C C . LYS A 1 188 ? -7.238 -9.347 0.888 1.00 96.12 188 LYS A C 1
ATOM 1453 O O . LYS A 1 188 ? -8.301 -9.136 1.466 1.00 96.12 188 LYS A O 1
ATOM 1458 N N . GLU A 1 189 ? -6.069 -8.903 1.335 1.00 96.94 189 GLU A N 1
ATOM 1459 C CA . GLU A 1 189 ? -5.911 -8.121 2.560 1.00 96.94 189 GLU A CA 1
ATOM 1460 C C . GLU A 1 189 ? -6.627 -6.759 2.483 1.00 96.94 189 GLU A C 1
ATOM 1462 O O . GLU A 1 189 ? -7.323 -6.366 3.415 1.00 96.94 189 GLU A O 1
ATOM 1467 N N . LEU A 1 190 ? -6.537 -6.049 1.355 1.00 96.75 190 LEU A N 1
ATOM 1468 C CA . LEU A 1 190 ? -7.243 -4.777 1.164 1.00 96.75 190 LEU A CA 1
ATOM 1469 C C . LEU A 1 190 ? -8.767 -4.954 1.132 1.00 96.75 190 LEU A C 1
ATOM 1471 O O . LEU A 1 190 ? -9.486 -4.128 1.697 1.00 96.75 190 LEU A O 1
ATOM 1475 N N . SER A 1 191 ? -9.267 -6.023 0.503 1.00 96.50 191 SER A N 1
ATOM 1476 C CA . SER A 1 191 ? -10.692 -6.371 0.550 1.00 96.50 191 SER A CA 1
ATOM 1477 C C . SER A 1 191 ? -11.145 -6.725 1.964 1.00 96.50 191 SER A C 1
ATOM 1479 O O . SER A 1 191 ? -12.195 -6.244 2.379 1.00 96.50 191 SER A O 1
ATOM 1481 N N . PHE A 1 192 ? -10.334 -7.467 2.727 1.00 95.75 192 PHE A N 1
ATOM 1482 C CA . PHE A 1 192 ? -10.606 -7.759 4.135 1.00 95.75 192 PHE A CA 1
ATOM 1483 C C . PHE A 1 192 ? -10.727 -6.468 4.953 1.00 95.75 192 PHE A C 1
ATOM 1485 O O . PHE A 1 192 ? -11.746 -6.244 5.597 1.00 95.75 192 PHE A O 1
ATOM 1492 N N . ILE A 1 193 ? -9.748 -5.561 4.854 1.00 97.38 193 ILE A N 1
ATOM 1493 C CA . ILE A 1 193 ? -9.775 -4.269 5.560 1.00 97.38 193 ILE A CA 1
ATOM 1494 C C . ILE A 1 193 ? -11.020 -3.456 5.189 1.00 97.38 193 ILE A C 1
ATOM 1496 O O . ILE A 1 193 ? -11.636 -2.839 6.057 1.00 97.38 193 ILE A O 1
ATOM 1500 N N . LYS A 1 194 ? -11.402 -3.447 3.906 1.00 96.81 194 LYS A N 1
ATOM 1501 C CA . LYS A 1 194 ? -12.598 -2.745 3.427 1.00 96.81 194 LYS A CA 1
ATOM 1502 C C . LYS A 1 194 ? -13.878 -3.324 4.035 1.00 96.81 194 LYS A C 1
ATOM 1504 O O . LYS A 1 194 ? -14.706 -2.558 4.524 1.00 96.81 194 LYS A O 1
ATOM 1509 N N . GLN A 1 195 ? -14.039 -4.645 3.983 1.00 94.75 195 GLN A N 1
ATOM 1510 C CA . GLN A 1 195 ? -15.204 -5.343 4.531 1.00 94.75 195 GLN A CA 1
ATOM 1511 C C . GLN A 1 195 ? -15.292 -5.147 6.047 1.00 94.75 195 GLN A C 1
ATOM 1513 O O . GLN A 1 195 ? -16.353 -4.817 6.568 1.00 94.75 195 GLN A O 1
ATOM 1518 N N . GLU A 1 196 ? -14.165 -5.254 6.745 1.00 95.19 196 GLU A N 1
ATOM 1519 C CA . GLU A 1 196 ? -14.100 -5.090 8.194 1.00 95.19 196 GLU A CA 1
ATOM 1520 C C . GLU A 1 196 ? -14.387 -3.648 8.629 1.00 95.19 196 GLU A C 1
ATOM 1522 O O . GLU A 1 196 ? -15.087 -3.409 9.612 1.00 95.19 196 GLU A O 1
ATOM 1527 N N . ALA A 1 197 ? -13.914 -2.660 7.869 1.00 96.88 197 ALA A N 1
ATOM 1528 C CA . ALA A 1 197 ? -14.250 -1.264 8.109 1.00 96.88 197 ALA A CA 1
ATOM 1529 C C . ALA A 1 197 ? -15.751 -0.998 7.917 1.00 96.88 197 ALA A C 1
ATOM 1531 O O . ALA A 1 197 ? -16.355 -0.342 8.764 1.00 96.88 197 ALA A O 1
ATOM 1532 N N . GLU A 1 198 ? -16.363 -1.545 6.861 1.00 95.31 198 GLU A N 1
ATOM 1533 C CA . GLU A 1 198 ? -17.813 -1.451 6.636 1.00 95.31 198 GLU A CA 1
ATOM 1534 C C . GLU A 1 198 ? -18.612 -2.135 7.756 1.00 95.31 198 GLU A C 1
ATOM 1536 O O . GLU A 1 198 ? -19.656 -1.636 8.187 1.00 95.31 198 GLU A O 1
ATOM 1541 N N . ALA A 1 199 ? -18.095 -3.248 8.280 1.00 93.19 199 ALA A N 1
ATOM 1542 C CA . ALA A 1 199 ? -18.688 -3.939 9.411 1.00 93.19 199 ALA A CA 1
ATOM 1543 C C . ALA A 1 199 ? -18.596 -3.129 10.707 1.00 93.19 199 ALA A C 1
ATOM 1545 O O . ALA A 1 199 ? -19.550 -3.124 11.472 1.00 93.19 199 ALA A O 1
ATOM 1546 N N . ILE A 1 200 ? -17.513 -2.390 10.958 1.00 94.69 200 ILE A N 1
ATOM 1547 C CA . ILE A 1 200 ? -17.391 -1.533 12.150 1.00 94.69 200 ILE A CA 1
ATOM 1548 C C . ILE A 1 200 ? -18.265 -0.274 12.031 1.00 94.69 200 ILE A C 1
ATOM 1550 O O . ILE A 1 200 ? -18.906 0.161 12.998 1.00 94.69 200 ILE A O 1
ATOM 1554 N N . GLU A 1 201 ? -18.262 0.371 10.869 1.00 95.38 201 GLU A N 1
ATOM 1555 C CA . GLU A 1 201 ? -19.020 1.589 10.605 1.00 95.38 201 GLU A CA 1
ATOM 1556 C C . GLU A 1 201 ? -19.494 1.627 9.156 1.00 95.38 201 GLU A C 1
ATOM 1558 O O . GLU A 1 201 ? -18.703 1.559 8.218 1.00 95.38 201 GLU A O 1
ATOM 1563 N N . GLN A 1 202 ? -20.803 1.800 8.985 1.00 93.12 202 GLN A N 1
ATOM 1564 C CA . GLN A 1 202 ? -21.416 1.884 7.669 1.00 93.12 202 GLN A CA 1
ATOM 1565 C C . GLN A 1 202 ? -20.789 3.020 6.849 1.00 93.12 202 GLN A C 1
ATOM 1567 O O . GLN A 1 202 ? -20.612 4.130 7.351 1.00 93.12 202 GLN A O 1
ATOM 1572 N N . GLN A 1 203 ? -20.488 2.746 5.580 1.00 95.06 203 GLN A N 1
ATOM 1573 C CA . GLN A 1 203 ? -19.765 3.604 4.633 1.00 95.06 203 GLN A CA 1
ATOM 1574 C C . GLN A 1 203 ? -18.270 3.793 4.910 1.00 95.06 203 GLN A C 1
ATOM 1576 O O . GLN A 1 203 ? -17.571 4.349 4.059 1.00 95.06 203 GLN A O 1
ATOM 1581 N N . TRP A 1 204 ? -17.730 3.347 6.046 1.00 97.12 204 TRP A N 1
ATOM 1582 C CA . TRP A 1 204 ? -16.319 3.582 6.356 1.00 97.12 204 TRP A CA 1
ATOM 1583 C C . TRP A 1 204 ? -15.373 2.780 5.451 1.00 97.12 204 TRP A C 1
ATOM 1585 O O . TRP A 1 204 ? -14.264 3.245 5.164 1.00 97.12 204 TRP A O 1
ATOM 1595 N N . GLY A 1 205 ? -15.827 1.646 4.903 1.00 96.44 205 GLY A N 1
ATOM 1596 C CA . GLY A 1 205 ? -15.038 0.813 3.992 1.00 96.44 205 GLY A CA 1
ATOM 1597 C C . GLY A 1 205 ? -14.557 1.547 2.735 1.00 96.44 205 GLY A C 1
ATOM 1598 O O . GLY A 1 205 ? -13.437 1.329 2.274 1.00 96.44 205 GLY A O 1
ATOM 1599 N N . GLU A 1 206 ? -15.345 2.485 2.203 1.00 96.06 206 GLU A N 1
ATOM 1600 C CA . GLU A 1 206 ? -14.967 3.272 1.017 1.00 96.06 206 GLU A CA 1
ATOM 1601 C C . GLU A 1 206 ? -13.986 4.416 1.329 1.00 96.06 206 GLU A C 1
ATOM 1603 O O . GLU A 1 206 ? -13.371 4.996 0.424 1.00 96.06 206 GLU A O 1
ATOM 1608 N N . HIS A 1 207 ? -13.857 4.804 2.599 1.00 97.94 207 HIS A N 1
ATOM 1609 C CA . HIS A 1 207 ? -13.038 5.940 3.029 1.00 97.94 207 HIS A CA 1
ATOM 1610 C C . HIS A 1 207 ? -11.701 5.503 3.624 1.00 97.94 207 HIS A C 1
ATOM 1612 O O . HIS A 1 207 ? -10.680 6.117 3.308 1.00 97.94 207 HIS A O 1
ATOM 1618 N N . ILE A 1 208 ? -11.676 4.400 4.384 1.00 98.00 208 ILE A N 1
ATOM 1619 C CA . ILE A 1 208 ? -10.498 3.961 5.144 1.00 98.00 208 ILE A CA 1
ATOM 1620 C C . ILE A 1 208 ? -9.231 3.881 4.287 1.00 98.00 208 ILE A C 1
ATOM 1622 O O . ILE A 1 208 ? -8.203 4.443 4.660 1.00 98.00 208 ILE A O 1
ATOM 1626 N N . LEU A 1 209 ? -9.291 3.255 3.108 1.00 97.88 209 LEU A N 1
ATOM 1627 C CA . LEU A 1 209 ? -8.114 3.097 2.248 1.00 97.88 209 LEU A CA 1
ATOM 1628 C C . LEU A 1 209 ? -7.635 4.440 1.676 1.00 97.88 209 LEU A C 1
ATOM 1630 O O . LEU A 1 209 ? -6.431 4.679 1.601 1.00 97.88 209 LEU A O 1
ATOM 1634 N N . ARG A 1 210 ? -8.555 5.350 1.324 1.00 97.88 210 ARG A N 1
ATOM 1635 C CA . ARG A 1 210 ? -8.209 6.691 0.821 1.00 97.88 210 ARG A CA 1
ATOM 1636 C C . ARG A 1 210 ? -7.519 7.525 1.895 1.00 97.88 210 ARG A C 1
ATOM 1638 O O . ARG A 1 210 ? -6.468 8.110 1.628 1.00 97.88 210 ARG A O 1
ATOM 1645 N N . ASP A 1 211 ? -8.075 7.531 3.101 1.00 97.88 211 ASP A N 1
ATOM 1646 C CA . ASP A 1 211 ? -7.534 8.277 4.239 1.00 97.88 211 ASP A CA 1
ATOM 1647 C C . ASP A 1 211 ? -6.160 7.737 4.646 1.00 97.88 211 ASP A C 1
ATOM 1649 O O . ASP A 1 211 ? -5.222 8.498 4.884 1.00 97.88 211 ASP A O 1
ATOM 1653 N N . THR A 1 212 ? -6.008 6.413 4.630 1.00 98.06 212 THR A N 1
ATOM 1654 C CA . THR A 1 212 ? -4.751 5.716 4.924 1.00 98.06 212 THR A CA 1
ATOM 1655 C C . THR A 1 212 ? -3.655 6.082 3.914 1.00 98.06 212 THR A C 1
ATOM 1657 O O . THR A 1 212 ? -2.533 6.412 4.303 1.00 98.06 212 THR A O 1
ATOM 1660 N N . VAL A 1 213 ? -3.967 6.096 2.613 1.00 97.56 213 VAL A N 1
ATOM 1661 C CA . VAL A 1 213 ? -3.019 6.513 1.564 1.00 97.56 213 VAL A CA 1
ATOM 1662 C C . VAL A 1 213 ? -2.631 7.986 1.712 1.00 97.56 213 VAL A C 1
ATOM 1664 O O . VAL A 1 213 ? -1.453 8.334 1.577 1.00 97.56 213 VAL A O 1
ATOM 1667 N N . LEU A 1 214 ? -3.598 8.857 2.018 1.00 97.62 214 LEU A N 1
ATOM 1668 C CA . LEU A 1 214 ? -3.343 10.274 2.269 1.00 97.62 214 LEU A CA 1
ATOM 1669 C C . LEU A 1 214 ? -2.408 10.469 3.470 1.00 97.62 214 LEU A C 1
ATOM 1671 O O . LEU A 1 214 ? -1.435 11.222 3.380 1.00 97.62 214 LEU A O 1
ATOM 1675 N N . LEU A 1 215 ? -2.675 9.764 4.569 1.00 97.62 215 LEU A N 1
ATOM 1676 C CA . LEU A 1 215 ? -1.885 9.830 5.793 1.00 97.62 215 LEU A CA 1
ATOM 1677 C C . LEU A 1 215 ? -0.459 9.305 5.580 1.00 97.62 215 LEU A C 1
ATOM 1679 O O . LEU A 1 215 ? 0.497 9.948 6.015 1.00 97.62 215 LEU A O 1
ATOM 1683 N N . HIS A 1 216 ? -0.296 8.205 4.842 1.00 96.44 216 HIS A N 1
ATOM 1684 C CA . HIS A 1 216 ? 1.020 7.705 4.442 1.00 96.44 216 HIS A CA 1
ATOM 1685 C C . HIS A 1 216 ? 1.811 8.766 3.656 1.00 96.44 216 HIS A C 1
ATOM 1687 O O . HIS A 1 216 ? 2.949 9.087 4.000 1.00 96.44 216 HIS A O 1
ATOM 1693 N N . ARG A 1 217 ? 1.192 9.389 2.643 1.00 96.56 217 ARG A N 1
ATOM 1694 C CA . ARG A 1 217 ? 1.834 10.436 1.828 1.00 96.56 217 ARG A CA 1
ATOM 1695 C C . ARG A 1 217 ? 2.240 11.660 2.654 1.00 96.56 217 ARG A C 1
ATOM 1697 O O . ARG A 1 217 ? 3.305 12.240 2.419 1.00 96.56 217 ARG A O 1
ATOM 1704 N N . LEU A 1 218 ? 1.400 12.061 3.607 1.00 96.69 218 LEU A N 1
ATOM 1705 C CA . LEU A 1 218 ? 1.711 13.143 4.538 1.00 96.69 218 LEU A CA 1
ATOM 1706 C C . LEU A 1 218 ? 2.930 12.792 5.406 1.00 96.69 218 LEU A C 1
ATOM 1708 O O . LEU A 1 218 ? 3.843 13.610 5.528 1.00 96.69 218 LEU A O 1
ATOM 1712 N N . GLY A 1 219 ? 2.978 11.566 5.936 1.00 95.12 219 GLY A N 1
ATOM 1713 C CA . GLY A 1 219 ? 4.107 11.066 6.722 1.00 95.12 219 GLY A CA 1
ATOM 1714 C C . GLY A 1 219 ? 5.424 11.061 5.941 1.00 95.12 219 GLY A C 1
ATOM 1715 O O . GLY A 1 219 ? 6.439 11.547 6.441 1.00 95.12 219 GLY A O 1
ATOM 1716 N N . GLU A 1 220 ? 5.406 10.605 4.689 1.00 92.75 220 GLU A N 1
ATOM 1717 C CA . GLU A 1 220 ? 6.590 10.606 3.818 1.00 92.75 220 GLU A CA 1
ATOM 1718 C C . GLU A 1 220 ? 7.083 12.027 3.510 1.00 92.75 220 GLU A C 1
ATOM 1720 O O . GLU A 1 220 ? 8.277 12.318 3.613 1.00 92.75 220 GLU A O 1
ATOM 1725 N N . THR A 1 221 ? 6.162 12.956 3.239 1.00 94.75 221 THR A N 1
ATOM 1726 C CA . THR A 1 221 ? 6.497 14.374 3.021 1.00 94.75 221 THR A CA 1
ATOM 1727 C C . THR A 1 221 ? 7.156 14.988 4.264 1.00 94.75 221 THR A C 1
ATOM 1729 O O . THR A 1 221 ? 8.122 15.748 4.165 1.00 94.75 221 THR A O 1
ATOM 1732 N N . GLN A 1 222 ? 6.670 14.637 5.458 1.00 95.44 222 GLN A N 1
ATOM 1733 C CA . GLN A 1 222 ? 7.235 15.109 6.720 1.00 95.44 222 GLN A CA 1
ATOM 1734 C C . GLN A 1 222 ? 8.627 14.520 6.989 1.00 95.44 222 GLN A C 1
ATOM 1736 O O . GLN A 1 222 ? 9.536 15.261 7.369 1.00 95.44 222 GLN A O 1
ATOM 1741 N N . LYS A 1 223 ? 8.835 13.219 6.740 1.00 92.62 223 LYS A N 1
ATOM 1742 C CA . LYS A 1 223 ? 10.160 12.585 6.853 1.00 92.62 223 LYS A CA 1
ATOM 1743 C C . LYS A 1 223 ? 11.183 13.243 5.927 1.00 92.62 223 LYS A C 1
ATOM 1745 O O . LYS A 1 223 ? 12.292 13.546 6.364 1.00 92.62 223 LYS A O 1
ATOM 1750 N N . GLN A 1 224 ? 10.806 13.522 4.678 1.00 92.56 224 GLN A N 1
ATOM 1751 C CA . GLN A 1 224 ? 11.673 14.210 3.714 1.00 92.56 224 GLN A CA 1
ATOM 1752 C C . GLN A 1 224 ? 12.066 15.610 4.196 1.00 92.56 224 GLN A C 1
ATOM 1754 O O . GLN A 1 224 ? 13.240 15.982 4.136 1.00 92.56 224 GLN A O 1
ATOM 1759 N N . ARG A 1 225 ? 11.105 16.364 4.743 1.00 94.56 225 ARG A N 1
ATOM 1760 C CA . ARG A 1 225 ? 11.361 17.688 5.322 1.00 94.56 225 ARG A CA 1
ATOM 1761 C C . ARG A 1 225 ? 12.357 17.623 6.480 1.00 94.56 225 ARG A C 1
ATOM 1763 O O . ARG A 1 225 ? 13.295 18.414 6.517 1.00 94.56 225 ARG A O 1
ATOM 1770 N N . ASN A 1 226 ? 12.184 16.664 7.388 1.00 95.44 226 ASN A N 1
ATOM 1771 C CA . ASN A 1 226 ? 13.075 16.485 8.535 1.00 95.44 226 ASN A CA 1
ATOM 1772 C C . ASN A 1 226 ? 14.492 16.091 8.095 1.00 95.44 226 ASN A C 1
ATOM 1774 O O . ASN A 1 226 ? 15.464 16.640 8.608 1.00 95.44 226 ASN A O 1
ATOM 1778 N N . LYS A 1 227 ? 14.623 15.202 7.099 1.00 94.44 227 LYS A N 1
ATOM 1779 C CA . LYS A 1 227 ? 15.924 14.810 6.535 1.00 94.44 227 LYS A CA 1
ATOM 1780 C C . LYS A 1 227 ? 16.661 16.007 5.925 1.00 94.44 227 LYS A C 1
ATOM 1782 O O . LYS A 1 227 ? 17.851 16.182 6.167 1.00 94.44 227 LYS A O 1
ATOM 1787 N N . MET A 1 228 ? 15.951 16.865 5.191 1.00 94.31 228 MET A N 1
ATOM 1788 C CA . MET A 1 228 ? 16.526 18.082 4.610 1.00 94.31 228 MET A CA 1
ATOM 1789 C C . MET A 1 228 ? 16.979 19.082 5.686 1.00 94.31 228 MET A C 1
ATOM 1791 O O . MET A 1 228 ? 18.052 19.667 5.562 1.00 94.31 228 MET A O 1
ATOM 1795 N N . GLN A 1 229 ? 16.201 19.255 6.761 1.00 94.44 229 GLN A N 1
ATOM 1796 C CA . GLN A 1 229 ? 16.586 20.120 7.884 1.00 94.44 229 GLN A CA 1
ATOM 1797 C C . GLN A 1 229 ? 17.832 19.600 8.615 1.00 94.44 229 GLN A C 1
ATOM 1799 O O . GLN A 1 229 ? 18.722 20.385 8.934 1.00 94.44 229 GLN A O 1
ATOM 1804 N N . GLN A 1 230 ? 17.935 18.285 8.828 1.00 94.38 230 GLN A N 1
ATOM 1805 C CA . GLN A 1 230 ? 19.118 17.675 9.445 1.00 94.38 230 GLN A CA 1
ATOM 1806 C C . GLN A 1 230 ? 20.374 17.837 8.577 1.00 94.38 230 GLN A C 1
ATOM 1808 O O . GLN A 1 230 ? 21.441 18.152 9.099 1.00 94.38 230 GLN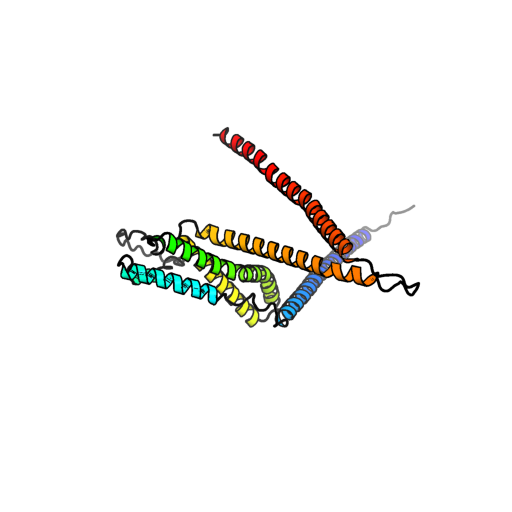 A O 1
ATOM 1813 N N . GLN A 1 231 ? 20.253 17.693 7.253 1.00 93.00 231 GLN A N 1
ATOM 1814 C CA . GLN A 1 231 ? 21.378 17.898 6.333 1.00 93.00 231 GLN A CA 1
ATOM 1815 C C . GLN A 1 231 ? 21.884 19.348 6.333 1.00 93.00 231 GLN A C 1
ATOM 1817 O O . GLN A 1 231 ? 23.091 19.565 6.279 1.00 93.00 231 GLN A O 1
ATOM 1822 N N . GLN A 1 232 ? 20.993 20.339 6.449 1.00 90.94 232 GLN A N 1
ATOM 1823 C CA . GLN A 1 232 ? 21.399 21.748 6.533 1.00 90.94 232 GLN A CA 1
ATOM 1824 C C . GLN A 1 232 ? 22.151 22.065 7.834 1.00 90.94 232 GLN A C 1
ATOM 1826 O O . GLN A 1 232 ? 23.130 22.807 7.804 1.00 90.94 232 GLN A O 1
ATOM 1831 N N . GLN A 1 233 ? 21.752 21.469 8.963 1.00 90.50 233 GLN A N 1
ATOM 1832 C CA . GLN A 1 233 ? 22.452 21.667 10.240 1.00 90.50 233 GLN A CA 1
ATOM 1833 C C . GLN A 1 233 ? 23.859 21.050 10.245 1.00 90.50 233 GLN A C 1
ATOM 1835 O O . GLN A 1 233 ? 24.766 21.606 10.857 1.00 90.50 233 GLN A O 1
ATOM 1840 N N . GLN A 1 234 ? 24.072 19.939 9.534 1.00 89.31 234 GLN A N 1
ATOM 1841 C CA . GLN A 1 234 ? 25.393 19.302 9.453 1.00 89.31 234 GLN A CA 1
ATOM 1842 C C . GLN A 1 234 ? 26.390 20.059 8.557 1.00 89.31 234 GLN A C 1
ATOM 1844 O O . GLN A 1 234 ? 27.594 19.907 8.739 1.00 89.31 234 GLN A O 1
ATOM 1849 N N . GLN A 1 235 ? 25.926 20.897 7.621 1.00 84.81 235 GLN A N 1
ATOM 1850 C CA . GLN A 1 235 ? 26.808 21.631 6.699 1.00 84.81 235 GLN A CA 1
ATOM 1851 C C . GLN A 1 235 ? 27.341 22.965 7.259 1.00 84.81 235 GLN A C 1
ATOM 1853 O O . GLN A 1 235 ? 28.382 23.436 6.802 1.00 84.81 235 GLN A O 1
ATOM 1858 N N . GLN A 1 236 ? 26.697 23.566 8.268 1.00 78.06 236 GLN A N 1
ATOM 1859 C CA . GLN A 1 236 ? 27.164 24.822 8.881 1.00 78.06 236 GLN A CA 1
ATOM 1860 C C . GLN A 1 236 ? 28.548 24.751 9.577 1.00 78.06 236 GLN A C 1
ATOM 1862 O O . GLN A 1 236 ? 29.344 25.670 9.371 1.00 78.06 236 G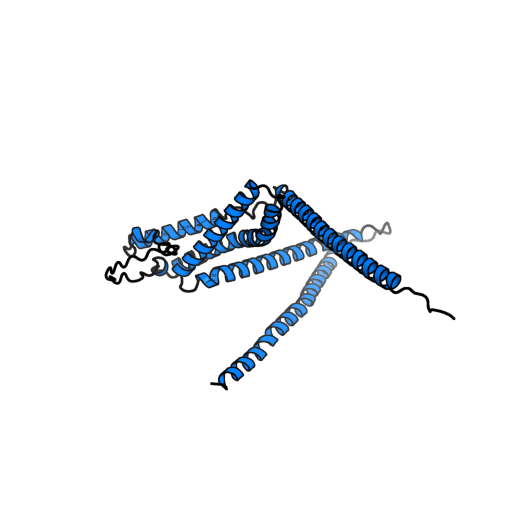LN A O 1
ATOM 1867 N N . PRO A 1 237 ? 28.912 23.709 10.356 1.00 74.88 237 PRO A N 1
ATOM 1868 C CA . PRO A 1 237 ? 30.209 23.690 11.047 1.00 74.88 237 PRO A CA 1
ATOM 1869 C C . PRO A 1 237 ? 31.418 23.510 10.112 1.00 74.88 237 PRO A C 1
ATOM 1871 O O . PRO A 1 237 ? 32.519 23.947 10.447 1.00 74.88 237 PRO A O 1
ATOM 1874 N N . GLN A 1 238 ? 31.238 22.933 8.918 1.00 69.06 238 GLN A N 1
ATOM 1875 C CA . GLN A 1 238 ? 32.351 22.682 7.992 1.00 69.06 238 GLN A CA 1
ATOM 1876 C C . GLN A 1 238 ? 32.841 23.948 7.268 1.00 69.06 238 GLN A C 1
ATOM 1878 O O . GLN A 1 238 ? 34.005 24.010 6.876 1.00 69.06 238 GLN A O 1
ATOM 1883 N N . GLN A 1 239 ? 32.003 24.985 7.138 1.00 65.00 239 GLN A N 1
ATOM 1884 C CA . GLN A 1 239 ? 32.433 26.266 6.560 1.00 65.00 239 GLN A CA 1
ATOM 1885 C C . GLN A 1 239 ? 33.172 27.170 7.558 1.00 65.00 239 GLN A C 1
ATOM 1887 O O . GLN A 1 239 ? 33.987 27.984 7.130 1.00 65.00 239 GLN A O 1
ATOM 1892 N N . GLN A 1 240 ? 32.955 27.021 8.872 1.00 65.25 240 GLN A N 1
ATOM 1893 C CA . GLN A 1 240 ? 33.659 27.844 9.867 1.00 65.25 240 GLN A CA 1
ATOM 1894 C C . GLN A 1 240 ? 35.098 27.368 10.133 1.00 65.25 240 GLN A C 1
ATOM 1896 O O . GLN A 1 240 ? 35.976 28.204 10.310 1.00 65.25 240 GLN A 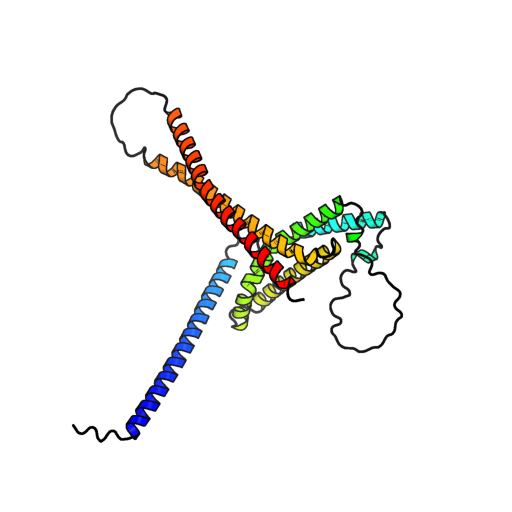O 1
ATOM 1901 N N . GLN A 1 241 ? 35.397 26.065 10.048 1.00 60.88 241 GLN A N 1
ATOM 1902 C CA . GLN A 1 241 ? 36.778 25.574 10.223 1.00 60.88 241 GLN A CA 1
ATOM 1903 C C . GLN A 1 241 ? 37.715 25.859 9.035 1.00 60.88 241 GLN A C 1
ATOM 1905 O O . GLN A 1 241 ? 38.933 25.781 9.186 1.00 60.88 241 GLN A O 1
ATOM 1910 N N . GLY A 1 242 ? 37.181 26.219 7.863 1.00 57.91 242 GLY A N 1
ATOM 1911 C CA . GLY A 1 242 ? 37.986 26.524 6.675 1.00 57.91 242 GLY A CA 1
ATOM 1912 C C . GLY A 1 242 ? 38.634 27.916 6.662 1.00 57.91 242 GLY A C 1
ATOM 1913 O O . GLY A 1 242 ? 39.560 28.130 5.882 1.00 57.91 242 GLY A O 1
ATOM 1914 N N . GLN A 1 243 ? 38.184 28.862 7.500 1.00 57.03 243 GLN A N 1
ATOM 1915 C CA . GLN A 1 243 ? 38.732 30.230 7.524 1.00 57.03 243 GLN A CA 1
ATOM 1916 C C . GLN A 1 243 ? 39.833 30.460 8.570 1.00 57.03 243 GLN A C 1
ATOM 1918 O O . GLN A 1 243 ? 40.657 31.348 8.366 1.00 57.03 243 GLN A O 1
ATOM 1923 N N . ASP A 1 244 ? 39.936 29.638 9.618 1.00 57.88 244 ASP A N 1
ATOM 1924 C CA . ASP A 1 244 ? 40.944 29.840 10.675 1.00 57.88 244 ASP A CA 1
ATOM 1925 C C . ASP A 1 244 ? 42.334 29.252 10.358 1.00 57.88 244 ASP A C 1
ATOM 1927 O O . ASP A 1 244 ? 43.285 29.478 11.103 1.00 57.88 244 ASP A O 1
ATOM 1931 N N . GLN A 1 245 ? 42.507 28.534 9.240 1.00 57.69 245 GLN A N 1
ATOM 1932 C CA . GLN A 1 245 ? 43.796 27.916 8.878 1.00 57.69 245 GLN A CA 1
ATOM 1933 C C . GLN A 1 245 ? 44.633 28.675 7.830 1.00 57.69 245 GLN A C 1
ATOM 1935 O O . GLN A 1 245 ? 45.696 28.192 7.448 1.00 57.69 245 GLN A O 1
ATOM 1940 N N . GLN A 1 246 ? 44.224 29.872 7.390 1.00 58.28 246 GLN A N 1
ATOM 1941 C CA . GLN A 1 246 ? 44.993 30.675 6.415 1.00 58.28 246 GLN A CA 1
ATOM 1942 C C . GLN A 1 246 ? 45.549 32.011 6.942 1.00 58.28 246 GLN A C 1
ATOM 1944 O O . GLN A 1 246 ? 45.846 32.903 6.150 1.00 58.28 246 GLN A O 1
ATOM 1949 N N . GLN A 1 247 ? 45.796 32.154 8.248 1.00 54.66 247 GLN A N 1
ATOM 1950 C CA . GLN A 1 247 ? 46.695 33.210 8.743 1.00 54.66 247 GLN A CA 1
ATOM 1951 C C . GLN A 1 247 ? 47.907 32.636 9.489 1.00 54.66 247 GLN A C 1
ATOM 1953 O O . GLN A 1 247 ? 47.896 32.523 10.715 1.00 54.66 247 GLN A O 1
ATOM 1958 N N . PRO A 1 248 ? 49.000 32.305 8.776 1.00 51.66 248 PRO A N 1
ATOM 1959 C CA . PRO A 1 248 ? 50.296 32.148 9.407 1.00 51.66 248 PRO A CA 1
ATOM 1960 C C . PRO A 1 248 ? 50.882 33.532 9.724 1.00 51.66 248 PRO A C 1
ATOM 1962 O O . PRO A 1 248 ? 51.419 34.215 8.858 1.00 51.66 248 PRO A O 1
ATOM 1965 N N . GLY A 1 249 ? 50.812 33.901 11.004 1.00 54.41 249 GLY A N 1
ATOM 1966 C CA . GLY A 1 249 ? 51.723 34.853 11.638 1.00 54.41 249 GLY A CA 1
ATOM 1967 C C . GLY A 1 249 ? 51.281 36.317 11.637 1.00 54.41 249 GLY A C 1
ATOM 1968 O O . GLY A 1 249 ? 51.292 36.974 10.607 1.00 54.41 249 GLY A O 1
ATOM 1969 N N . VAL A 1 250 ? 51.003 36.857 12.831 1.00 50.09 250 VAL A N 1
ATOM 1970 C CA . VAL A 1 250 ? 51.808 37.910 13.488 1.00 50.09 250 VAL A CA 1
ATOM 1971 C C . VAL A 1 250 ? 51.198 38.260 14.863 1.00 50.09 250 VAL A C 1
ATOM 1973 O O . VAL A 1 250 ? 50.036 38.622 14.984 1.00 50.09 250 VAL A O 1
ATOM 1976 N N . CYS A 1 251 ? 52.064 38.186 15.880 1.00 48.12 251 CYS A N 1
ATOM 1977 C CA . CYS A 1 251 ? 52.058 38.861 17.186 1.00 48.12 251 CYS A CA 1
ATOM 1978 C C . CYS A 1 251 ? 50.981 38.588 18.257 1.00 48.12 251 CYS A C 1
ATOM 1980 O O . CYS A 1 251 ? 49.874 39.114 18.261 1.00 48.12 251 CYS A O 1
ATOM 1982 N N . GLN A 1 252 ? 51.477 37.925 19.308 1.00 55.22 252 GLN A N 1
ATOM 1983 C CA . GLN A 1 252 ? 51.155 38.087 20.729 1.00 55.22 252 GLN A CA 1
ATOM 1984 C C . GLN A 1 252 ? 50.466 39.418 21.107 1.00 55.22 252 GLN A C 1
ATOM 1986 O O . GLN A 1 252 ? 51.115 40.465 21.129 1.00 55.22 252 GLN A O 1
ATOM 1991 N N . LYS A 1 253 ? 49.206 39.356 21.565 1.00 50.16 253 LYS A N 1
ATOM 1992 C CA . LYS A 1 253 ? 48.725 40.146 22.717 1.00 50.16 253 LYS A CA 1
ATOM 1993 C C . LYS A 1 253 ? 47.337 39.701 23.205 1.00 50.16 253 LYS A C 1
ATOM 1995 O O . LYS A 1 253 ? 46.352 39.871 22.510 1.00 50.16 253 LYS A O 1
ATOM 2000 N N . LYS A 1 254 ? 47.327 39.255 24.468 1.00 49.34 254 LYS A N 1
ATOM 2001 C CA . LYS A 1 254 ? 46.271 39.318 25.502 1.00 49.34 254 LYS A CA 1
ATOM 2002 C C . LYS A 1 254 ? 44.895 38.666 25.200 1.00 49.34 254 LYS A C 1
ATOM 2004 O O . LYS A 1 254 ? 44.185 39.127 24.316 1.00 49.34 254 LYS A O 1
ATOM 2009 N N . PRO A 1 255 ? 44.456 37.670 25.999 1.00 49.62 255 PRO A N 1
ATOM 2010 C CA . PRO A 1 255 ? 43.143 37.049 25.848 1.00 49.62 255 PRO A CA 1
ATOM 2011 C C . PRO A 1 255 ? 42.039 37.994 26.351 1.00 49.62 255 PRO A C 1
ATOM 2013 O O . PRO A 1 255 ? 42.066 38.443 27.498 1.00 49.62 255 PRO A O 1
ATOM 2016 N N . GLN A 1 256 ? 41.075 38.301 25.486 1.00 56.31 256 GLN A N 1
ATOM 2017 C CA . GLN A 1 256 ? 39.777 38.888 25.830 1.00 56.31 256 GLN A CA 1
ATOM 2018 C C . GLN A 1 256 ? 38.661 37.970 25.295 1.00 56.31 256 GLN A C 1
ATOM 2020 O O . GLN A 1 256 ? 38.911 37.211 24.360 1.00 56.31 256 GLN A O 1
ATOM 2025 N N . PRO A 1 257 ? 37.470 37.963 25.919 1.00 52.62 257 PRO A N 1
ATOM 2026 C CA . PRO A 1 257 ? 36.494 36.884 25.780 1.00 52.62 257 PRO A CA 1
ATOM 2027 C C . PRO A 1 257 ? 35.795 36.931 24.412 1.00 52.62 257 PRO A C 1
ATOM 2029 O O . PRO A 1 257 ? 35.058 37.867 24.116 1.00 52.62 257 PRO A O 1
ATOM 2032 N N . ILE A 1 258 ? 36.036 35.914 23.578 1.00 55.62 258 ILE A N 1
ATOM 2033 C CA . ILE A 1 258 ? 35.498 35.778 22.206 1.00 55.62 258 ILE A CA 1
ATOM 2034 C C . ILE A 1 258 ? 34.162 34.998 22.178 1.00 55.62 258 ILE A C 1
ATOM 2036 O O . ILE A 1 258 ? 33.466 34.995 21.164 1.00 55.62 258 ILE A O 1
ATOM 2040 N N . GLU A 1 259 ? 33.724 34.406 23.296 1.00 57.09 259 GLU A N 1
ATOM 2041 C CA . GLU A 1 259 ? 32.487 33.601 23.354 1.00 57.09 259 GLU A CA 1
ATOM 2042 C C . GLU A 1 259 ? 31.205 34.386 23.008 1.00 57.09 259 GLU A C 1
ATOM 2044 O O . GLU A 1 259 ? 30.277 33.812 22.439 1.00 57.09 259 GLU A O 1
ATOM 2049 N N . SER A 1 260 ? 31.151 35.704 23.243 1.00 57.28 260 SER A N 1
ATOM 2050 C CA . SER A 1 260 ? 29.936 36.491 22.970 1.00 57.28 260 SER A CA 1
ATOM 2051 C C . SER A 1 260 ? 29.644 36.711 21.476 1.00 57.28 260 SER A C 1
ATOM 2053 O O . SER A 1 260 ? 28.479 36.819 21.107 1.00 57.28 260 SER A O 1
ATOM 2055 N N . GLN A 1 261 ? 30.650 36.737 20.590 1.00 57.44 261 GLN A N 1
ATOM 2056 C CA . GLN A 1 261 ? 30.406 36.997 19.157 1.00 57.44 261 GLN A CA 1
ATOM 2057 C C . GLN A 1 261 ? 29.904 35.768 18.392 1.00 57.44 261 GLN A C 1
ATOM 2059 O O . GLN A 1 261 ? 29.138 35.903 17.437 1.00 57.44 261 GLN A O 1
ATOM 2064 N N . VAL A 1 262 ? 30.292 34.562 18.814 1.00 62.69 262 VAL A N 1
ATOM 2065 C CA . VAL A 1 262 ? 29.824 33.322 18.173 1.00 62.69 262 VAL A CA 1
ATOM 2066 C C . VAL A 1 262 ? 28.342 33.090 18.481 1.00 62.69 262 VAL A C 1
ATOM 2068 O O . VAL A 1 262 ? 27.579 32.699 17.596 1.00 62.69 262 VAL A O 1
ATOM 2071 N N . GLN A 1 263 ? 27.906 33.416 19.701 1.00 64.94 263 GLN A N 1
ATOM 2072 C CA . GLN A 1 263 ? 26.512 33.257 20.111 1.00 64.94 263 GLN A CA 1
ATOM 2073 C C . GLN A 1 263 ? 25.576 34.253 19.405 1.00 64.94 263 GLN A C 1
ATOM 2075 O O . GLN A 1 263 ? 24.475 33.877 19.002 1.00 64.94 263 GLN A O 1
ATOM 2080 N N . GLU A 1 264 ? 26.026 35.491 19.171 1.00 73.25 264 GLU A N 1
ATOM 2081 C CA . GLU A 1 264 ? 25.233 36.505 18.465 1.00 73.25 264 GLU A CA 1
ATOM 2082 C C . GLU A 1 264 ? 25.070 36.169 16.972 1.00 73.25 264 GLU A C 1
ATOM 2084 O O . GLU A 1 264 ? 23.971 36.280 16.422 1.00 73.25 264 GLU A O 1
ATOM 2089 N N . LYS A 1 265 ? 26.120 35.638 16.327 1.00 72.25 265 LYS A N 1
ATOM 2090 C CA . LYS A 1 265 ? 26.063 35.218 14.917 1.00 72.25 265 LYS A CA 1
ATOM 2091 C C . LYS A 1 265 ? 25.121 34.025 14.707 1.00 72.25 265 LYS A C 1
ATOM 2093 O O . LYS A 1 265 ? 24.350 34.010 13.748 1.00 72.25 265 LYS A O 1
ATOM 2098 N N . GLN A 1 266 ? 25.106 33.077 15.648 1.00 74.75 266 GLN A N 1
ATOM 2099 C CA . GLN A 1 266 ? 24.208 31.920 15.603 1.00 74.75 266 GLN A CA 1
ATOM 2100 C C . GLN A 1 266 ? 22.737 32.316 15.842 1.00 74.75 266 GLN A C 1
ATOM 2102 O O . GLN A 1 266 ? 21.830 31.780 15.199 1.00 74.75 266 GLN A O 1
ATOM 2107 N N . GLN A 1 267 ? 22.484 33.310 16.703 1.00 78.12 267 GLN A N 1
ATOM 2108 C CA . GLN A 1 267 ? 21.139 33.859 16.912 1.00 78.12 267 GLN A CA 1
ATOM 2109 C C . GLN A 1 267 ? 20.629 34.631 15.683 1.00 78.12 267 GLN A C 1
ATOM 2111 O O . GLN A 1 267 ? 19.439 34.574 15.356 1.00 78.12 267 GLN A O 1
ATOM 2116 N N . GLN A 1 268 ? 21.527 35.313 14.966 1.00 79.94 268 GLN A N 1
ATOM 2117 C CA . GLN A 1 268 ? 21.183 36.066 13.762 1.00 79.94 268 GLN A CA 1
ATOM 2118 C C . GLN A 1 268 ? 20.833 35.148 12.575 1.00 79.94 268 GLN A C 1
ATOM 2120 O O . GLN A 1 268 ? 19.871 35.431 11.855 1.00 79.94 268 GLN A O 1
ATOM 2125 N N . GLU A 1 269 ? 21.528 34.016 12.403 1.00 80.25 269 GLU A N 1
ATOM 2126 C CA . GLU A 1 269 ? 21.180 33.007 11.386 1.00 80.25 269 GLU A CA 1
ATOM 2127 C C . GLU A 1 269 ? 19.824 32.336 11.662 1.00 80.25 269 GLU A C 1
ATOM 2129 O O . GLU A 1 269 ? 19.026 32.166 10.733 1.00 80.25 269 GLU A O 1
ATOM 2134 N N . GLN A 1 270 ? 19.500 32.032 12.927 1.00 80.31 270 GLN A N 1
ATOM 2135 C CA . GLN A 1 270 ? 18.171 31.510 13.279 1.00 80.31 270 GLN A CA 1
ATOM 2136 C C . GLN A 1 270 ? 17.053 32.505 12.944 1.00 80.31 270 GLN A C 1
ATOM 2138 O O . GLN A 1 270 ? 16.031 32.117 12.370 1.00 80.31 270 GLN A O 1
ATOM 2143 N N . GLN A 1 271 ? 17.241 33.798 13.236 1.00 81.50 271 GLN A N 1
ATOM 2144 C CA . GLN A 1 271 ? 16.247 34.812 12.875 1.00 81.50 271 GLN A CA 1
ATOM 2145 C C . GLN A 1 271 ? 16.089 34.965 11.356 1.00 81.50 271 GLN A C 1
ATOM 2147 O O . GLN A 1 271 ? 14.964 35.145 10.882 1.00 81.50 271 GLN A O 1
ATOM 2152 N N . GLN A 1 272 ? 17.168 34.851 10.572 1.00 81.44 272 GLN A N 1
ATOM 2153 C CA . GLN A 1 272 ? 17.074 34.912 9.109 1.00 81.44 272 GLN A CA 1
ATOM 2154 C C . GLN A 1 272 ? 16.337 33.703 8.513 1.00 81.44 272 GLN A C 1
ATOM 2156 O O . GLN A 1 272 ? 15.511 33.891 7.615 1.00 81.44 272 GLN A O 1
ATOM 2161 N N . GLN A 1 273 ? 16.541 32.489 9.041 1.00 77.12 273 GLN A N 1
ATOM 2162 C CA . GLN A 1 273 ? 15.783 31.310 8.598 1.00 77.12 273 GLN A CA 1
ATOM 2163 C C . GLN A 1 273 ? 14.284 31.426 8.906 1.00 77.12 273 GLN A C 1
ATOM 2165 O O . GLN A 1 273 ? 13.456 31.110 8.048 1.00 77.12 273 GLN A O 1
ATOM 2170 N N . ILE A 1 274 ? 13.913 31.935 10.088 1.00 77.94 274 ILE A N 1
ATOM 2171 C CA . ILE A 1 274 ? 12.501 32.164 10.445 1.00 77.94 274 ILE A CA 1
ATOM 2172 C C . ILE A 1 274 ? 11.863 33.188 9.492 1.00 77.94 274 ILE A C 1
ATOM 2174 O O . ILE A 1 274 ? 10.723 33.012 9.053 1.00 77.94 274 ILE A O 1
ATOM 2178 N N . LYS A 1 275 ? 12.611 34.230 9.107 1.00 80.62 275 LYS A N 1
ATOM 2179 C CA . LYS A 1 275 ? 12.120 35.286 8.211 1.00 80.62 275 LYS A CA 1
ATOM 2180 C C . LYS A 1 275 ? 11.938 34.812 6.763 1.00 80.62 275 LYS A C 1
ATOM 2182 O O . LYS A 1 275 ? 11.008 35.268 6.104 1.00 80.62 275 LYS A O 1
ATOM 2187 N N . GLN A 1 276 ? 12.753 33.869 6.278 1.00 78.81 276 GLN A N 1
ATOM 2188 C CA . GLN A 1 276 ? 12.585 33.286 4.936 1.00 78.81 276 GLN A CA 1
ATOM 2189 C C . GLN A 1 276 ? 11.433 32.272 4.840 1.00 78.81 276 GLN A C 1
ATOM 2191 O O . GLN A 1 276 ? 10.854 32.114 3.766 1.00 78.81 276 GLN A O 1
ATOM 2196 N N . GLN A 1 277 ? 11.043 31.614 5.938 1.00 72.06 277 GLN A N 1
ATOM 2197 C CA . GLN A 1 277 ? 9.944 30.636 5.909 1.00 72.06 277 GLN A CA 1
ATOM 2198 C C . GLN A 1 277 ? 8.538 31.265 5.950 1.00 72.06 277 GLN A C 1
ATOM 2200 O O . GLN A 1 277 ? 7.583 30.655 5.461 1.00 72.06 277 GLN A O 1
ATOM 2205 N N . GLN A 1 278 ? 8.384 32.488 6.473 1.00 73.88 278 GLN A N 1
ATOM 2206 C CA . GLN A 1 278 ? 7.088 33.185 6.496 1.00 73.88 278 GLN A CA 1
ATOM 2207 C C . GLN A 1 278 ? 6.454 33.432 5.108 1.00 73.88 278 GLN A C 1
ATOM 2209 O O . GLN A 1 278 ? 5.259 33.150 4.964 1.00 73.88 278 GLN A O 1
ATOM 2214 N N . PRO A 1 279 ? 7.178 33.907 4.072 1.00 67.94 279 PRO A N 1
ATOM 2215 C CA . PRO A 1 279 ? 6.555 34.186 2.777 1.00 67.94 279 PRO A CA 1
ATOM 2216 C C . PRO A 1 279 ? 6.017 32.936 2.060 1.00 67.94 279 PRO A C 1
ATOM 2218 O O . PRO A 1 279 ? 4.973 33.018 1.411 1.00 67.94 279 PRO A O 1
ATOM 2221 N N . GLN A 1 280 ? 6.641 31.760 2.222 1.00 70.06 280 GLN A N 1
ATOM 2222 C CA . GLN A 1 280 ? 6.132 30.524 1.605 1.00 70.06 280 GLN A CA 1
ATOM 2223 C C . GLN A 1 280 ? 4.816 30.042 2.232 1.00 70.06 280 GLN A C 1
ATOM 2225 O O . GLN A 1 280 ? 3.928 29.582 1.511 1.00 70.06 280 GLN A O 1
ATOM 2230 N N . GLN A 1 281 ? 4.635 30.191 3.551 1.00 70.25 281 GLN A N 1
ATOM 2231 C CA . GLN A 1 281 ? 3.362 29.831 4.189 1.00 70.25 281 GLN A CA 1
ATOM 2232 C C . GLN A 1 281 ? 2.227 30.797 3.821 1.00 70.25 281 GLN A C 1
ATOM 2234 O O . GLN A 1 281 ? 1.082 30.365 3.667 1.00 70.25 281 GLN A O 1
ATOM 2239 N N . GLN A 1 282 ? 2.519 32.091 3.631 1.00 72.56 282 GLN A N 1
ATOM 2240 C CA . GLN A 1 282 ? 1.505 33.049 3.174 1.00 72.56 282 GLN A CA 1
ATOM 2241 C C . GLN A 1 282 ? 1.081 32.807 1.719 1.00 72.56 282 GLN A C 1
ATOM 2243 O O . GLN A 1 282 ? -0.114 32.886 1.430 1.00 72.56 282 GLN A O 1
ATOM 2248 N N . GLN A 1 283 ? 2.001 32.433 0.820 1.00 72.44 283 GLN A N 1
ATOM 2249 C CA . GLN A 1 283 ? 1.632 32.077 -0.559 1.00 72.44 283 GLN A CA 1
ATOM 2250 C C . GLN A 1 283 ? 0.781 30.801 -0.631 1.00 72.44 283 GLN A C 1
ATOM 2252 O O . GLN A 1 283 ? -0.198 30.771 -1.378 1.00 72.44 283 GLN A O 1
ATOM 2257 N N . GLN A 1 284 ? 1.065 29.782 0.191 1.00 69.75 284 GLN A N 1
ATOM 2258 C CA . GLN A 1 284 ? 0.201 28.594 0.264 1.00 69.75 284 GLN A CA 1
ATOM 2259 C C . GLN A 1 284 ? -1.198 28.914 0.810 1.00 69.75 284 GLN A C 1
ATOM 2261 O O . GLN A 1 284 ? -2.185 28.404 0.278 1.00 69.75 284 GLN A O 1
ATOM 2266 N N . LYS A 1 285 ? -1.317 29.803 1.808 1.00 69.69 285 LYS A N 1
ATOM 2267 C CA . LYS A 1 285 ? -2.633 30.242 2.307 1.00 69.69 285 LYS A CA 1
ATOM 2268 C C . LYS A 1 285 ? -3.427 31.046 1.273 1.00 69.69 285 LYS A C 1
ATOM 2270 O O . LYS A 1 285 ? -4.640 30.869 1.192 1.00 69.69 285 LYS A O 1
ATOM 2275 N N . GLN A 1 286 ? -2.779 31.882 0.458 1.00 70.81 286 GLN A N 1
ATOM 2276 C CA . GLN A 1 286 ? -3.476 32.624 -0.602 1.00 70.81 286 GLN A CA 1
ATOM 2277 C C . GLN A 1 286 ? -3.960 31.716 -1.742 1.00 70.81 286 GLN A C 1
ATOM 2279 O O . GLN A 1 286 ? -5.054 31.930 -2.260 1.00 70.81 286 GLN A O 1
ATOM 2284 N N . GLN A 1 287 ? -3.213 30.663 -2.092 1.00 67.19 287 GLN A N 1
ATOM 2285 C CA . GLN A 1 287 ? -3.664 29.710 -3.114 1.00 67.19 287 GLN A CA 1
ATOM 2286 C C . GLN A 1 287 ? -4.836 28.837 -2.641 1.00 67.19 287 GLN A C 1
ATOM 2288 O O . GLN A 1 287 ? -5.717 28.533 -3.438 1.00 67.19 287 GLN A O 1
ATOM 2293 N N . GLN A 1 288 ? -4.905 28.490 -1.351 1.00 61.94 288 GLN A N 1
ATOM 2294 C CA . GLN A 1 288 ? -6.026 27.706 -0.815 1.00 61.94 288 GLN A CA 1
ATOM 2295 C C . GLN A 1 288 ? -7.293 28.547 -0.573 1.00 61.94 288 GLN A C 1
ATOM 2297 O O . GLN A 1 288 ? -8.400 28.043 -0.754 1.00 61.94 288 GLN A O 1
ATOM 2302 N N . GLY A 1 289 ? -7.157 29.841 -0.253 1.00 53.88 289 GLY A N 1
ATOM 2303 C CA . GLY A 1 289 ? -8.303 30.746 -0.079 1.00 53.88 289 GLY A CA 1
ATOM 2304 C C . GLY A 1 289 ? -9.005 31.165 -1.382 1.00 53.88 289 GLY A C 1
ATOM 2305 O O . GLY A 1 289 ? -10.167 31.565 -1.354 1.00 53.88 289 GLY A O 1
ATOM 2306 N N . GLY A 1 290 ? -8.337 31.062 -2.538 1.00 50.44 290 GLY A N 1
ATOM 2307 C CA . GLY A 1 290 ? -8.897 31.474 -3.834 1.00 50.44 290 GLY A CA 1
ATOM 2308 C C . GLY A 1 290 ? -9.900 30.492 -4.453 1.00 50.44 290 GLY A C 1
ATOM 2309 O O . GLY A 1 290 ? -10.749 30.896 -5.248 1.00 50.44 290 GLY A O 1
ATOM 2310 N N . THR A 1 291 ? -9.845 29.211 -4.082 1.00 55.38 291 THR A N 1
ATOM 2311 C CA . THR A 1 291 ? -10.678 28.154 -4.686 1.00 55.38 291 THR A CA 1
ATOM 2312 C C . THR A 1 291 ? -12.069 27.993 -4.067 1.00 55.38 291 THR A C 1
ATOM 2314 O O . THR A 1 291 ? -12.940 27.386 -4.693 1.00 55.38 291 THR A O 1
ATOM 2317 N N . GLU A 1 292 ? -12.340 28.561 -2.888 1.00 56.12 292 GLU A N 1
ATOM 2318 C CA . GLU A 1 292 ? -13.680 28.472 -2.281 1.00 56.12 292 GLU A CA 1
ATOM 2319 C C . GLU A 1 292 ? -14.685 29.475 -2.870 1.00 56.12 292 GLU A C 1
ATOM 2321 O O . GLU A 1 292 ? -15.877 29.172 -2.964 1.00 56.12 292 GLU A O 1
ATOM 2326 N N . LEU A 1 293 ? -14.238 30.636 -3.368 1.00 54.56 293 LEU A N 1
ATOM 2327 C CA . LEU A 1 293 ? -15.169 31.663 -3.855 1.00 54.56 293 LEU A CA 1
ATOM 2328 C C . LEU A 1 293 ? -15.758 31.362 -5.248 1.00 54.56 293 LEU A C 1
ATOM 2330 O O . LEU A 1 293 ? -16.823 31.877 -5.596 1.00 54.56 293 LEU A O 1
ATOM 2334 N N . THR A 1 294 ? -15.114 30.509 -6.052 1.00 55.22 294 THR A N 1
ATOM 2335 C CA . THR A 1 294 ? -15.611 30.128 -7.389 1.00 55.22 294 THR A CA 1
ATOM 2336 C C . THR A 1 294 ? -16.561 28.928 -7.356 1.00 55.22 294 THR A C 1
ATOM 2338 O O . THR A 1 294 ? -17.449 28.833 -8.206 1.00 55.22 294 THR A O 1
ATOM 2341 N N . ARG A 1 295 ? -16.474 28.049 -6.345 1.00 53.38 295 ARG A N 1
ATOM 2342 C CA . ARG A 1 295 ? -17.377 26.887 -6.220 1.00 53.38 295 ARG A CA 1
ATOM 2343 C C . ARG A 1 295 ? -18.798 27.280 -5.789 1.00 53.38 295 ARG A C 1
ATOM 2345 O O . ARG A 1 295 ? -19.759 26.653 -6.233 1.00 53.38 295 ARG A O 1
ATOM 2352 N N . SER A 1 296 ? -18.956 28.369 -5.030 1.00 54.56 296 SER A N 1
ATOM 2353 C CA . SER A 1 296 ? -20.280 28.877 -4.625 1.00 54.56 296 SER A CA 1
ATOM 2354 C C . SER A 1 296 ? -21.102 29.486 -5.770 1.00 54.56 296 SER A C 1
ATOM 2356 O O . SER A 1 296 ? -22.329 29.423 -5.732 1.00 54.56 296 SER A O 1
ATOM 2358 N N . LYS A 1 297 ? -20.474 30.015 -6.832 1.00 55.88 297 LYS A N 1
ATOM 2359 C CA . LYS A 1 297 ? -21.219 30.554 -7.990 1.00 55.88 297 LYS A CA 1
ATOM 2360 C C . LYS A 1 297 ? -21.701 29.468 -8.960 1.00 55.88 297 LYS A C 1
ATOM 2362 O O . LYS A 1 297 ? -22.774 29.617 -9.536 1.00 55.88 297 LYS A O 1
ATOM 2367 N N . SER A 1 298 ? -20.977 28.351 -9.080 1.00 55.62 298 SER A N 1
ATOM 2368 C CA . SER A 1 298 ? -21.394 27.217 -9.925 1.00 55.62 298 SER A CA 1
ATOM 2369 C C . SER A 1 298 ? -22.639 26.502 -9.370 1.00 55.62 298 SER A C 1
ATOM 2371 O O . SER A 1 298 ? -23.573 26.194 -10.110 1.00 55.62 298 SER A O 1
ATOM 2373 N N . ASN A 1 299 ? -22.745 26.355 -8.044 1.00 54.31 299 ASN A N 1
ATOM 2374 C CA . ASN A 1 299 ? -23.902 25.695 -7.424 1.00 54.31 299 ASN A CA 1
ATOM 2375 C C . ASN A 1 299 ? -25.200 26.528 -7.442 1.00 54.31 299 ASN A C 1
ATOM 2377 O O . ASN A 1 299 ? -26.288 25.965 -7.331 1.00 54.31 299 ASN A O 1
ATOM 2381 N N . GLN A 1 300 ? -25.125 27.852 -7.625 1.00 55.44 300 GLN A N 1
ATOM 2382 C CA . GLN A 1 300 ? -26.325 28.682 -7.805 1.00 55.44 300 GLN A CA 1
ATOM 2383 C C . GLN A 1 300 ? -26.897 28.620 -9.229 1.00 55.44 300 GLN A C 1
ATOM 2385 O O . GLN A 1 300 ? -28.090 28.864 -9.409 1.00 55.44 300 GLN A O 1
ATOM 2390 N N . GLN A 1 301 ? -26.098 28.255 -10.238 1.00 54.47 301 GLN A N 1
ATOM 2391 C CA . GLN A 1 301 ? -26.562 28.230 -11.629 1.00 54.47 301 GLN A CA 1
ATOM 2392 C C . GLN A 1 301 ? -27.306 26.934 -11.999 1.00 54.47 301 GLN A C 1
ATOM 2394 O O . GLN A 1 301 ? -28.189 26.972 -12.853 1.00 54.47 301 GLN A O 1
ATOM 2399 N N . CYS A 1 302 ? -27.055 25.819 -11.301 1.00 55.78 302 CYS A N 1
ATOM 2400 C CA . CYS A 1 302 ? -27.810 24.572 -11.500 1.00 55.78 302 CYS A CA 1
ATOM 2401 C C . CYS A 1 302 ? -29.213 24.573 -10.866 1.00 55.78 302 CYS A C 1
ATOM 2403 O O . CYS A 1 302 ? -30.055 23.787 -11.284 1.00 55.78 302 CYS A O 1
ATOM 2405 N N . LYS A 1 303 ? -29.515 25.472 -9.915 1.00 55.97 303 LYS A N 1
ATOM 2406 C CA . LYS A 1 303 ? -30.855 25.570 -9.295 1.00 55.97 303 LYS A CA 1
ATOM 2407 C C . LYS A 1 303 ? -31.868 26.423 -10.069 1.00 55.97 303 LYS A C 1
ATOM 2409 O O . LYS A 1 303 ? -33.022 26.472 -9.674 1.00 55.97 303 LYS A O 1
ATOM 2414 N N . LYS A 1 304 ? -31.471 27.092 -11.158 1.00 54.12 304 LYS A N 1
ATOM 2415 C CA . LYS A 1 304 ? -32.375 27.919 -11.990 1.00 54.12 304 LYS A CA 1
ATOM 2416 C C . LYS A 1 304 ? -32.861 27.230 -13.277 1.00 54.12 304 LYS A C 1
ATOM 2418 O O . LYS A 1 304 ? -33.440 27.895 -14.129 1.00 54.12 304 LYS A O 1
ATOM 2423 N N . LYS A 1 305 ? -32.595 25.929 -13.443 1.00 51.47 305 LYS A N 1
ATOM 2424 C CA . LYS A 1 305 ? -32.993 25.129 -14.622 1.00 51.47 305 LYS A CA 1
ATOM 2425 C C . LYS A 1 305 ? -33.881 23.915 -14.294 1.00 51.47 305 LYS A C 1
ATOM 2427 O O . LYS A 1 305 ? -34.049 23.051 -15.150 1.00 51.47 305 LYS A O 1
ATOM 2432 N N . GLN A 1 306 ? -34.443 23.862 -13.091 1.00 46.56 306 GLN A N 1
ATOM 2433 C CA . GLN A 1 306 ? -35.577 23.002 -12.738 1.00 46.56 306 GLN A CA 1
ATOM 2434 C C . GLN A 1 306 ? -36.760 23.900 -12.407 1.00 46.56 306 GLN A C 1
ATOM 2436 O O . GLN A 1 306 ? -37.889 23.497 -12.746 1.00 46.56 306 GLN A O 1
#

Secondary structure (DSSP, 8-state):
---TT--HHHHHHHHHHHHHHHHHHHHHHHHHHHHHHHHHHHHHHHHHHHHHH-TTTSGGGSS--HHHHHHHHHHHHHHHHHHHHTTSS-GGGGS-S-TTS---S---------------PPPGGGG---HHHHHHHHHHHHHHHHHHHHHHHHHHHHHHHHHHHHHTT-S-HHHHHHHHHHHHHHHHHHHHHHHHHHHHSTTTHHHHHHHHHHHHHHHHHHHHHHHHHHHHHHHHHHHHTTTTTS------------HHHHHHHHHHHHHHHHHHHHHHHHHHHHHHHSSHHHHHHHHHHGGG--

Sequence (306 aa):
MELASLSIGWICFFVLFIAAVCAAAYLLLQEKSRSQEGQNLLQEAAAAAAAADDDDATACTTAAPIKEMQDYEDARHQMFTLLLEQQLVDPEEEYDYGGNESSSGSSSSNSSSNSSNSSKLLPWQQRLLSPEDKKKLKLLLMRRALANVPRWVYVSGVSSSRYRLYRHGLLQQQAWDSFAAAQAAINKELSFIKQEAEAIEQQWGEHILRDTVLLHRLGETQKQRNKMQQQQQQQQPQQQQGQDQQQPGVCQKKPQPIESQVQEKQQQEQQQQIKQQQPQQQQQKQQQGGTELTRSKSNQQCKKKQ

Foldseek 3Di:
DCPDPPPPVVVVVVVVVVVVVVVVVVVVVVVVVVVVVVVVLVVVLVVVVVVVPPPPPPVLQLDQPVVLVVVLVVLVVVQVVVCVVVVNDDPVLPPPLDPPPDPPDDDDDPDPDDDPCPPPPQRVLQVRPDPVSLVVSLVSLLVSLLSLLSNQVVLVVCVVSQVVCVVVVNDDPVRVVVSVVSVVVSVVVLVVSLSVLCSNPNPRSVVSNVVSNVVNVVVVVVVVVVVVVVVVVVPVVVVVVVPPPPDDDDDDDDDDDPVVVVVVVVVVVVVVVVVVVVVVVVVVVVVVVVPPVVVVVVVVVVVVPD

pLDDT: mean 80.18, std 17.69, range [43.59, 98.19]

Radius of gyration: 34.31 Å; chains: 1; bounding box: 92×64×103 Å